Protein AF-A0A1Q2D642-F1 (afdb_monomer)

Solvent-accessible surface area (backbone atoms only — not comparable to full-atom values): 12940 Å² total; per-residue (Å²): 110,69,72,59,57,50,51,51,50,53,52,51,52,53,50,51,51,53,51,50,53,43,52,51,60,56,69,46,88,64,57,63,68,86,74,54,38,51,63,56,55,44,53,46,96,64,79,71,76,88,61,75,77,46,73,66,57,51,64,70,38,51,43,40,34,42,38,26,49,93,68,57,38,75,40,46,26,26,68,53,42,36,66,57,47,40,78,72,25,29,16,30,43,73,45,44,33,54,80,78,72,48,70,44,29,21,24,36,37,35,26,50,42,68,50,94,89,50,59,74,44,46,54,59,81,74,64,50,75,68,43,60,40,32,42,38,28,80,97,39,80,44,32,25,34,27,71,45,77,49,79,40,53,51,51,63,54,77,91,64,57,63,44,85,75,35,30,36,38,32,43,38,30,53,23,56,76,98,66,52,72,24,29,38,39,42,32,20,40,66,47,93,74,54,72,67,60,54,53,51,38,54,51,50,30,52,52,53,52,52,51,51,52,53,53,52,53,49,51,54,51,52,53,52,52,53,50,50,54,53,52,52,52,59,67,70,74,112

Secondary structure (DSSP, 8-state):
-HHHHHHHHHHHHHHHHHHHHHHHHHHS---PPTT--HHHHHS-S----S-PPPHHHHHHHEEEEEEEGGGTEEEEEESS--HHHHTTSEEEPTTS--TT--TTEEEEEE--SS-SS--TTGGGGG--TT-EEEEEETTEEEEEEEEEEEEE-TT--GGGS--TT-EEEEEEEEESTTT--EEEEEEEEEE---HHHHHHHHHHHHHHHHHHHHHHHHHHHHHHHHHHHHHHHHHH--

InterPro domains:
  IPR005754 Sortase family [PF04203] (67-190)
  IPR005754 Sortase family [TIGR01076] (64-198)
  IPR023365 Sortase domain superfamily [G3DSA:2.40.260.10] (1-209)
  IPR023365 Sortase domain superfamily [SSF63817] (58-194)
  IPR042002 Sortase C [cd05827] (63-190)

Mean predicted aligned error: 8.84 Å

Nearest PDB structures (foldseek):
  2wts-assembly2_B  TM=8.600E-01  e=1.770E-21  Streptococcus pneumoniae TIGR4
  7cg9-assembly1_A  TM=8.726E-01  e=3.049E-21  Lacticaseibacillus rhamnosus
  2xwg-assembly3_C  TM=8.504E-01  e=3.654E-21  Actinomyces oris
  2xwg-assembly1_A  TM=8.376E-01  e=5.576E-21  Actinomyces oris
  3tbe-assembly6_F  TM=8.384E-01  e=2.543E-21  Streptococcus agalactiae serogroup V

Sequence (238 aa):
MERFDEELRQKNKVLQKKKQLLEEKNQEQQTLPLGAPIEELITGEQTDGHSGLTKEMFQAHSLGRVVIPKVAIDVPLFDETTETLLQEGVTLLQGTSQPTGGKGRHTVITGHTGLPNKTLFTPINQLTIGDTIYVRALDQDLAYQVEQVKIVLPDDLTDLECVEGQDLLTLVTCTPIQINSHRLLVRAHRIPVTEKQVETSVAHINRKHTRHLLFYGMITVIISLGSAVIIGRQLLNV

Radius of gyration: 21.69 Å; Cα contacts (8 Å, |Δi|>4): 418; chains: 1; bounding box: 42×66×71 Å

Structure (mmCIF, N/CA/C/O backbone):
data_AF-A0A1Q2D642-F1
#
_entry.id   AF-A0A1Q2D642-F1
#
loop_
_atom_site.group_PDB
_atom_site.id
_atom_site.type_symbol
_atom_site.label_atom_id
_atom_site.label_alt_id
_atom_site.label_comp_id
_atom_site.label_asym_id
_atom_site.label_entity_id
_atom_site.label_seq_id
_atom_site.pdbx_PDB_ins_code
_atom_site.Cartn_x
_atom_site.Cartn_y
_atom_site.Cartn_z
_atom_site.occupancy
_atom_site.B_iso_or_equiv
_atom_site.auth_seq_id
_atom_site.auth_comp_id
_atom_site.auth_asym_id
_atom_site.auth_atom_id
_atom_site.pdbx_PDB_model_num
ATOM 1 N N . MET A 1 1 ? -8.568 29.362 23.152 1.00 69.25 1 MET A N 1
ATOM 2 C CA . MET A 1 1 ? -9.177 29.052 21.844 1.00 69.25 1 MET A CA 1
ATOM 3 C C . MET A 1 1 ? -8.286 29.526 20.704 1.00 69.25 1 MET A C 1
ATOM 5 O O . MET A 1 1 ? -7.868 28.675 19.942 1.00 69.25 1 MET A O 1
ATOM 9 N N . GLU A 1 2 ? -7.834 30.786 20.679 1.00 81.00 2 GLU A N 1
ATOM 10 C CA . GLU A 1 2 ? -7.013 31.331 19.572 1.00 81.00 2 GLU A CA 1
ATOM 11 C C . GLU A 1 2 ? -5.758 30.516 19.192 1.00 81.00 2 GLU A C 1
ATOM 13 O O . GLU A 1 2 ? -5.545 30.259 18.013 1.00 81.00 2 GLU A O 1
ATOM 18 N N . ARG A 1 3 ? -4.967 30.023 20.162 1.00 83.69 3 ARG A N 1
ATOM 19 C CA . ARG A 1 3 ? -3.767 29.203 19.871 1.00 83.69 3 ARG A CA 1
ATOM 20 C C . ARG A 1 3 ? -4.088 27.876 19.169 1.00 83.69 3 ARG A C 1
ATOM 22 O O . ARG A 1 3 ? -3.313 27.416 18.341 1.00 83.69 3 ARG A O 1
ATOM 29 N N . PHE A 1 4 ? -5.219 27.261 19.514 1.00 83.44 4 PHE A N 1
ATOM 30 C CA . PHE A 1 4 ? -5.672 26.011 18.897 1.00 83.44 4 PHE A CA 1
ATOM 31 C C . PHE A 1 4 ? -6.176 26.262 17.471 1.00 83.44 4 PHE A C 1
ATOM 33 O O . PHE A 1 4 ? -5.842 25.517 16.553 1.00 83.44 4 PHE A O 1
ATOM 40 N N . ASP A 1 5 ? -6.921 27.352 17.276 1.00 87.81 5 ASP A N 1
ATOM 41 C CA . ASP A 1 5 ? -7.420 27.748 15.960 1.00 87.81 5 ASP A CA 1
ATOM 42 C C . ASP A 1 5 ? -6.272 28.117 15.008 1.00 87.81 5 ASP A C 1
ATOM 44 O O . ASP A 1 5 ? -6.321 27.805 13.818 1.00 87.81 5 ASP A O 1
ATOM 48 N N . GLU A 1 6 ? -5.216 28.753 15.522 1.00 89.81 6 GLU A N 1
ATOM 49 C CA . GLU A 1 6 ? -4.010 29.073 14.759 1.00 89.81 6 GLU A CA 1
ATOM 50 C C . GLU A 1 6 ? -3.230 27.814 14.354 1.00 89.81 6 GLU A C 1
ATOM 52 O O . GLU A 1 6 ? -2.875 27.664 13.183 1.00 89.81 6 GLU A O 1
ATOM 57 N N . GLU A 1 7 ? -3.033 26.873 15.279 1.00 87.00 7 GLU A N 1
ATOM 58 C CA . GLU A 1 7 ? -2.381 25.587 15.002 1.00 87.00 7 GLU A CA 1
ATOM 59 C C . GLU A 1 7 ? -3.147 24.786 13.936 1.00 87.00 7 GLU A C 1
ATOM 61 O O . GLU A 1 7 ? -2.558 24.293 12.969 1.00 87.00 7 GLU A O 1
ATOM 66 N N . LEU A 1 8 ? -4.478 24.727 14.047 1.00 83.94 8 LEU A N 1
ATOM 67 C CA . LEU A 1 8 ? -5.333 24.055 13.070 1.00 83.94 8 LEU A CA 1
ATOM 68 C C . LEU A 1 8 ? -5.242 24.713 11.684 1.00 83.94 8 LEU A C 1
ATOM 70 O O . LEU A 1 8 ? -5.139 24.019 10.670 1.00 83.94 8 LEU A O 1
ATOM 74 N N . ARG A 1 9 ? -5.229 26.051 11.621 1.00 87.44 9 ARG A N 1
ATOM 75 C CA . ARG A 1 9 ? -5.043 26.792 10.361 1.00 87.44 9 ARG A CA 1
ATOM 76 C C . ARG A 1 9 ? -3.689 26.499 9.727 1.00 87.44 9 ARG A C 1
ATOM 78 O O . ARG A 1 9 ? -3.631 26.272 8.518 1.00 87.44 9 ARG A O 1
ATOM 85 N N . GLN A 1 10 ? -2.614 26.487 10.516 1.00 88.44 10 GLN A N 1
ATOM 86 C CA . GLN A 1 10 ? -1.280 26.160 10.011 1.00 88.44 10 GLN A CA 1
ATOM 87 C C . GLN A 1 10 ? -1.229 24.731 9.469 1.00 88.44 10 GLN A C 1
ATOM 89 O O . GLN A 1 10 ? -0.778 24.525 8.341 1.00 88.44 10 GLN A O 1
ATOM 94 N N . LYS A 1 11 ? -1.773 23.762 10.212 1.00 84.50 11 LYS A N 1
ATOM 95 C CA . LYS A 1 11 ? -1.848 22.361 9.784 1.00 84.50 11 LYS A CA 1
ATOM 96 C C . LYS A 1 11 ? -2.618 22.204 8.469 1.00 84.50 11 LYS A C 1
ATOM 98 O O . LYS A 1 11 ? -2.118 21.564 7.545 1.00 84.50 11 LYS A O 1
ATOM 103 N N . ASN A 1 12 ? -3.780 22.846 8.347 1.00 87.44 12 ASN A N 1
ATOM 104 C CA . ASN A 1 12 ? -4.584 22.809 7.122 1.00 87.44 12 ASN A CA 1
ATOM 105 C C . ASN A 1 12 ? -3.847 23.429 5.929 1.00 87.44 12 ASN A C 1
ATOM 107 O O . ASN A 1 12 ? -3.891 22.884 4.827 1.00 87.44 12 ASN A O 1
ATOM 111 N N . LYS A 1 13 ? -3.118 24.531 6.141 1.00 89.44 13 LYS A N 1
ATOM 112 C CA . LYS A 1 13 ? -2.317 25.175 5.091 1.00 89.44 13 LYS A CA 1
ATOM 113 C C . LYS A 1 13 ? -1.171 24.278 4.614 1.00 89.44 13 LYS A C 1
ATOM 115 O O . LYS A 1 13 ? -0.936 24.174 3.411 1.00 89.44 13 LYS A O 1
ATOM 120 N N . VAL A 1 14 ? -0.471 23.619 5.539 1.00 87.12 14 VAL A N 1
ATOM 121 C CA . VAL A 1 14 ? 0.599 22.659 5.212 1.00 87.12 14 VAL A CA 1
ATOM 122 C C . VAL A 1 14 ? 0.037 21.477 4.428 1.00 87.12 14 VAL A C 1
ATOM 124 O O . VAL A 1 14 ? 0.589 21.115 3.391 1.00 87.12 14 VAL A O 1
ATOM 127 N N . LEU A 1 15 ? -1.093 20.922 4.869 1.00 85.94 15 LEU A N 1
ATOM 128 C CA . LEU A 1 15 ? -1.758 19.816 4.189 1.00 85.94 15 LEU A CA 1
ATOM 129 C C . LEU A 1 15 ? -2.185 20.184 2.764 1.00 85.94 15 LEU A C 1
ATOM 131 O O . LEU A 1 15 ? -1.927 19.425 1.836 1.00 85.94 15 LEU A O 1
ATOM 135 N N . GLN A 1 16 ? -2.813 21.348 2.580 1.00 87.06 16 GLN A N 1
ATOM 136 C CA . GLN A 1 16 ? -3.215 21.837 1.258 1.00 87.06 16 GLN A CA 1
ATOM 137 C C . GLN A 1 16 ? -2.013 21.999 0.328 1.00 87.06 16 GLN A C 1
ATOM 139 O O . GLN A 1 16 ? -2.065 21.560 -0.818 1.00 87.06 16 GLN A O 1
ATOM 144 N N . LYS A 1 17 ? -0.908 22.555 0.837 1.00 89.75 17 LYS A N 1
ATOM 145 C CA . LYS A 1 17 ? 0.336 22.669 0.071 1.00 89.75 17 LYS A CA 1
ATOM 146 C C . LYS A 1 17 ? 0.898 21.294 -0.306 1.00 89.75 17 LYS A C 1
ATOM 148 O O . LYS A 1 17 ? 1.316 21.112 -1.444 1.00 89.75 17 LYS A O 1
ATOM 153 N N . LYS A 1 18 ? 0.877 20.320 0.615 1.00 88.06 18 LYS A N 1
ATOM 154 C CA . LYS A 1 18 ? 1.328 18.944 0.338 1.00 88.06 18 LYS A CA 1
ATOM 155 C C . LYS A 1 18 ? 0.442 18.275 -0.720 1.00 88.06 18 LYS A C 1
ATOM 157 O O . LYS A 1 18 ? 0.977 17.689 -1.651 1.00 88.06 18 LYS A O 1
ATOM 162 N N . LYS A 1 19 ? -0.886 18.434 -0.642 1.00 87.44 19 LYS A N 1
ATOM 163 C CA . LYS A 1 19 ? -1.827 17.959 -1.676 1.00 87.44 19 LYS A CA 1
ATOM 164 C C . LYS A 1 19 ? -1.510 18.534 -3.047 1.00 87.44 19 LYS A C 1
ATOM 166 O O . LYS A 1 19 ? -1.398 17.778 -4.000 1.00 87.44 19 LYS A O 1
ATOM 171 N N . GLN A 1 20 ? -1.347 19.852 -3.129 1.00 88.94 20 GLN A N 1
ATOM 172 C CA . GLN A 1 20 ? -1.039 20.519 -4.388 1.00 88.94 20 GLN A CA 1
ATOM 173 C C . GLN A 1 20 ? 0.268 19.992 -4.993 1.00 88.94 20 GLN A C 1
ATOM 175 O O . GLN A 1 20 ? 0.288 19.645 -6.167 1.00 88.94 20 GLN A O 1
ATOM 180 N N . LEU A 1 21 ? 1.316 19.839 -4.179 1.00 89.19 21 LEU A N 1
ATOM 181 C CA . LEU A 1 21 ? 2.593 19.286 -4.630 1.00 89.19 21 LEU A CA 1
ATOM 182 C C . LEU A 1 21 ? 2.451 17.861 -5.192 1.00 89.19 21 LEU A C 1
ATOM 184 O O . LEU A 1 21 ? 3.079 17.530 -6.193 1.00 89.19 21 LEU A O 1
ATOM 188 N N . LEU A 1 22 ? 1.641 17.003 -4.563 1.00 87.75 22 LEU A N 1
ATOM 189 C CA . LEU A 1 22 ? 1.416 15.646 -5.074 1.00 87.75 22 LEU A CA 1
ATOM 190 C C . LEU A 1 22 ? 0.613 15.639 -6.380 1.00 87.75 22 LEU A C 1
ATOM 192 O O . LEU A 1 22 ? 0.870 14.817 -7.254 1.00 87.75 22 LEU A O 1
ATOM 196 N N . GLU A 1 23 ? -0.341 16.558 -6.526 1.00 88.50 23 GLU A N 1
ATOM 197 C CA . GLU A 1 23 ? -1.080 16.728 -7.778 1.00 88.50 23 GLU A CA 1
ATOM 198 C C . GLU A 1 23 ? -0.183 17.240 -8.911 1.00 88.50 23 GLU A C 1
ATOM 200 O O . GLU A 1 23 ? -0.282 16.737 -10.026 1.00 88.50 23 GLU A O 1
ATOM 205 N N . GLU A 1 24 ? 0.734 18.168 -8.624 1.00 87.88 24 GLU A N 1
ATOM 206 C CA . GLU A 1 24 ? 1.762 18.627 -9.570 1.00 87.88 24 GLU A CA 1
ATOM 207 C C . GLU A 1 24 ? 2.671 17.460 -9.996 1.00 87.88 24 GLU A C 1
ATOM 209 O O . GLU A 1 24 ? 2.829 17.209 -11.190 1.00 87.88 24 GLU A O 1
ATOM 214 N N . LYS A 1 25 ? 3.144 16.641 -9.045 1.00 85.88 25 LYS A N 1
ATOM 215 C CA . LYS A 1 25 ? 3.901 15.406 -9.337 1.00 85.88 25 LYS A CA 1
ATOM 216 C C . LYS A 1 25 ? 3.124 14.385 -10.177 1.00 85.88 25 LYS A C 1
ATOM 218 O O . LYS A 1 25 ? 3.741 13.564 -10.846 1.00 85.88 25 LYS A O 1
ATOM 223 N N . ASN A 1 26 ? 1.792 14.387 -10.116 1.00 83.62 26 ASN A N 1
ATOM 224 C CA . ASN A 1 26 ? 0.936 13.545 -10.960 1.00 83.62 26 ASN A CA 1
ATOM 225 C C . ASN A 1 26 ? 0.714 14.112 -12.367 1.00 83.62 26 ASN A C 1
ATOM 227 O O . ASN A 1 26 ? 0.233 13.384 -13.233 1.00 83.62 26 ASN A O 1
ATOM 231 N N . GLN A 1 27 ? 0.995 15.397 -12.591 1.00 79.06 27 GLN A N 1
ATOM 232 C CA . GLN A 1 27 ? 0.961 16.016 -13.919 1.00 79.06 27 GLN A CA 1
ATOM 233 C C . GLN A 1 27 ? 2.293 15.859 -14.654 1.00 79.06 27 GLN A C 1
ATOM 235 O O . GLN A 1 27 ? 2.316 15.826 -15.883 1.00 79.06 27 GLN A O 1
ATOM 240 N N . GLU A 1 28 ? 3.395 15.748 -13.913 1.00 75.62 28 GLU A N 1
ATOM 241 C CA . GLU A 1 28 ? 4.688 15.357 -14.463 1.00 75.62 28 GLU A CA 1
ATOM 242 C C . GLU A 1 28 ? 4.617 13.922 -15.003 1.00 75.62 28 GLU A C 1
ATOM 244 O O . GLU A 1 28 ? 4.002 13.042 -14.398 1.00 75.62 28 GLU A O 1
ATOM 249 N N . GLN A 1 29 ? 5.221 13.679 -16.171 1.00 55.81 29 GLN A N 1
ATOM 250 C CA . GLN A 1 29 ? 5.162 12.375 -16.826 1.00 55.81 29 GLN A CA 1
ATOM 251 C C . GLN A 1 29 ? 5.939 11.339 -16.003 1.00 55.81 29 GLN A C 1
ATOM 253 O O . GLN A 1 29 ? 7.159 11.211 -16.101 1.00 55.81 29 GLN A O 1
ATOM 258 N N . GLN A 1 30 ? 5.204 10.595 -15.187 1.00 62.75 30 GLN A N 1
ATOM 259 C CA . GLN A 1 30 ? 5.698 9.464 -14.419 1.00 62.75 30 GLN A CA 1
ATOM 260 C C . GLN A 1 30 ? 6.029 8.334 -15.387 1.00 62.75 30 GLN A C 1
ATOM 262 O O . GLN A 1 30 ? 5.147 7.716 -15.980 1.00 62.75 30 GLN A O 1
ATOM 267 N N . THR A 1 31 ? 7.318 8.107 -15.597 1.00 62.66 31 THR A N 1
ATOM 268 C CA . THR A 1 31 ? 7.806 6.966 -16.361 1.00 62.66 31 THR A CA 1
ATOM 269 C C . THR A 1 31 ? 8.625 6.114 -15.418 1.00 62.66 31 THR A C 1
ATOM 271 O O . THR A 1 31 ? 9.606 6.578 -14.836 1.00 62.66 31 THR A O 1
ATOM 274 N N . LEU A 1 32 ? 8.197 4.867 -15.239 1.00 67.44 32 LEU A N 1
ATOM 275 C CA . LEU A 1 32 ? 9.065 3.866 -14.645 1.00 67.44 32 LEU A CA 1
ATOM 276 C C . LEU A 1 32 ? 10.271 3.699 -15.583 1.00 67.44 32 LEU A C 1
ATOM 278 O O . LEU A 1 32 ? 10.069 3.568 -16.796 1.00 67.44 32 LEU A O 1
ATOM 282 N N . PRO A 1 33 ? 11.515 3.746 -15.075 1.00 61.91 33 PRO A N 1
ATOM 283 C CA . PRO A 1 33 ? 12.682 3.510 -15.908 1.00 61.91 33 PRO A CA 1
ATOM 284 C C . PRO A 1 33 ? 12.592 2.094 -16.479 1.00 61.91 33 PRO A C 1
ATOM 286 O O . PRO A 1 33 ? 12.544 1.103 -15.750 1.00 61.91 33 PRO A O 1
ATOM 289 N N . LEU A 1 34 ? 12.504 2.012 -17.805 1.00 55.06 34 LEU A N 1
ATOM 290 C CA . LEU A 1 34 ? 12.272 0.760 -18.511 1.00 55.06 34 LEU A CA 1
ATOM 291 C C . LEU A 1 34 ? 13.433 -0.214 -18.252 1.00 55.06 34 LEU A C 1
ATOM 293 O O . LEU A 1 34 ? 14.578 0.090 -18.581 1.00 55.06 34 LEU A O 1
ATOM 297 N N . GLY A 1 35 ? 13.130 -1.384 -17.685 1.00 54.22 35 GLY A N 1
ATOM 298 C CA . GLY A 1 35 ? 14.101 -2.459 -17.454 1.00 54.22 35 GLY A CA 1
ATOM 299 C C . GLY A 1 35 ? 14.970 -2.327 -16.197 1.00 54.22 35 GLY A C 1
ATOM 300 O O . GLY A 1 35 ? 15.830 -3.181 -15.991 1.00 54.22 35 GLY A O 1
ATOM 301 N N . ALA A 1 36 ? 14.761 -1.312 -15.350 1.00 62.28 36 ALA A N 1
ATOM 302 C CA . ALA A 1 36 ? 15.377 -1.289 -14.024 1.00 62.28 36 ALA A CA 1
ATOM 303 C C . ALA A 1 36 ? 14.668 -2.312 -13.113 1.00 62.28 36 ALA A C 1
ATOM 305 O O . ALA A 1 36 ? 13.433 -2.313 -13.057 1.00 62.28 36 ALA A O 1
ATOM 306 N N . PRO A 1 37 ? 15.392 -3.183 -12.388 1.00 69.12 37 PRO A N 1
ATOM 307 C CA . PRO A 1 37 ? 14.773 -4.065 -11.409 1.00 69.12 37 PRO A CA 1
ATOM 308 C C . PRO A 1 37 ? 13.967 -3.262 -10.383 1.00 69.12 37 PRO A C 1
ATOM 310 O O . PRO A 1 37 ? 14.424 -2.226 -9.903 1.00 69.12 37 PRO A O 1
ATOM 313 N N . ILE A 1 38 ? 12.812 -3.783 -9.959 1.00 66.50 38 ILE A N 1
ATOM 314 C CA . ILE A 1 38 ? 12.030 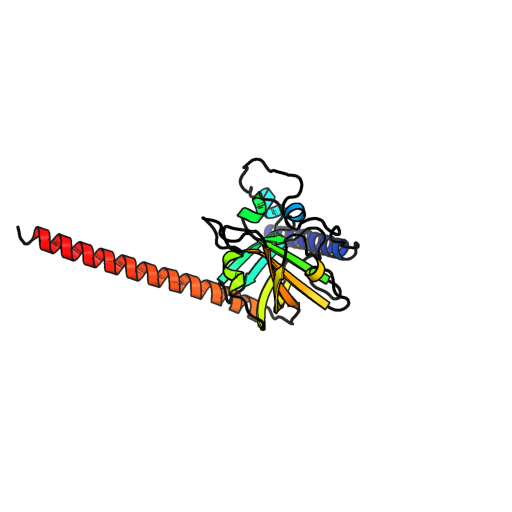-3.227 -8.840 1.00 66.50 38 ILE A CA 1
ATOM 315 C C . ILE A 1 38 ? 12.923 -3.028 -7.610 1.00 66.50 38 ILE A C 1
ATOM 317 O O . ILE A 1 38 ? 12.738 -2.071 -6.872 1.00 66.50 38 ILE A O 1
ATOM 321 N N . GLU A 1 39 ? 13.923 -3.891 -7.413 1.00 65.88 39 GLU A N 1
ATOM 322 C CA . GLU A 1 39 ? 14.868 -3.751 -6.307 1.00 65.88 39 GLU A CA 1
ATOM 323 C C . GLU A 1 39 ? 15.676 -2.456 -6.381 1.00 65.88 39 GLU A C 1
ATOM 325 O O . GLU A 1 39 ? 15.849 -1.814 -5.361 1.00 65.88 39 GLU A O 1
ATOM 330 N N . GLU A 1 40 ? 16.091 -2.020 -7.569 1.00 64.25 40 GLU A N 1
ATOM 331 C CA . GLU A 1 40 ? 16.836 -0.770 -7.760 1.00 64.25 40 GLU A CA 1
ATOM 332 C C . GLU A 1 40 ? 15.950 0.464 -7.518 1.00 64.25 40 GLU A C 1
ATOM 334 O O . GLU A 1 40 ? 16.418 1.490 -7.033 1.00 64.25 40 GLU A O 1
ATOM 339 N N . LEU A 1 41 ? 14.642 0.343 -7.773 1.00 63.19 41 LEU A N 1
ATOM 340 C CA . LEU A 1 41 ? 13.647 1.365 -7.427 1.00 63.19 41 LEU A CA 1
ATOM 341 C C . LEU A 1 41 ? 13.322 1.396 -5.926 1.00 63.19 41 LEU A C 1
ATOM 343 O O . LEU A 1 41 ? 12.964 2.444 -5.392 1.00 63.19 41 LEU A O 1
ATOM 347 N N . ILE A 1 42 ? 13.423 0.246 -5.258 1.00 64.25 42 ILE A N 1
ATOM 348 C CA . ILE A 1 42 ? 13.223 0.093 -3.813 1.00 64.25 42 ILE A CA 1
ATOM 349 C C . ILE A 1 42 ? 14.479 0.542 -3.048 1.00 64.25 42 ILE A C 1
ATOM 351 O O . ILE A 1 42 ? 14.384 1.153 -1.987 1.00 64.25 42 ILE A O 1
ATOM 355 N N . THR A 1 43 ? 15.664 0.293 -3.596 1.00 54.72 43 THR A N 1
ATOM 356 C CA . THR A 1 43 ? 16.954 0.688 -3.034 1.00 54.72 43 THR A CA 1
ATOM 357 C C . THR A 1 43 ? 17.552 1.813 -3.872 1.00 54.72 43 THR A C 1
ATOM 359 O O . THR A 1 43 ? 18.558 1.625 -4.555 1.00 54.72 43 THR A O 1
ATOM 362 N N . GLY A 1 44 ? 16.950 3.005 -3.833 1.00 47.97 44 GLY A N 1
ATOM 363 C CA . GLY A 1 44 ? 17.680 4.207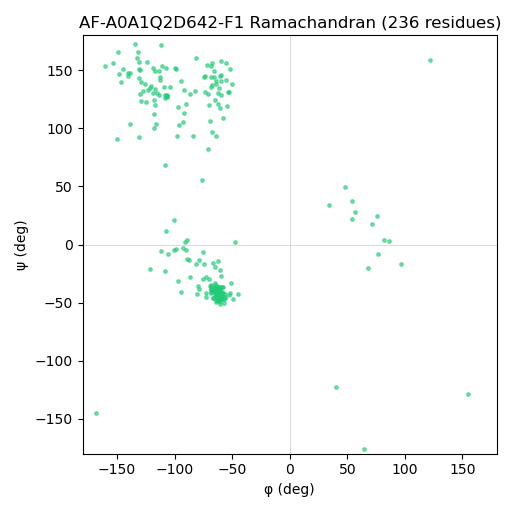 -4.251 1.00 47.97 44 GLY A CA 1
ATOM 364 C C . GLY A 1 44 ? 19.021 4.287 -3.502 1.00 47.97 44 GLY A C 1
ATOM 365 O O . GLY A 1 44 ? 19.118 3.778 -2.389 1.00 47.97 44 GLY A O 1
ATOM 366 N N . GLU A 1 45 ? 20.046 4.898 -4.106 1.00 43.66 45 GLU A N 1
ATOM 367 C CA . GLU A 1 45 ? 21.480 4.934 -3.714 1.00 43.66 45 GLU A CA 1
ATOM 368 C C . GLU A 1 45 ? 21.843 5.256 -2.241 1.00 43.66 45 GLU A C 1
ATOM 370 O O . GLU A 1 45 ? 23.023 5.341 -1.901 1.00 43.66 45 GLU A O 1
ATOM 375 N N . GLN A 1 46 ? 20.888 5.445 -1.338 1.00 48.09 46 GLN A N 1
ATOM 376 C CA . GLN A 1 46 ? 21.135 5.754 0.062 1.00 48.09 46 GLN A CA 1
ATOM 377 C C . GLN A 1 46 ? 21.037 4.492 0.920 1.00 48.09 46 GLN A C 1
ATOM 379 O O . GLN A 1 46 ? 19.982 4.091 1.410 1.00 48.09 46 GLN A O 1
ATOM 384 N N . THR A 1 47 ?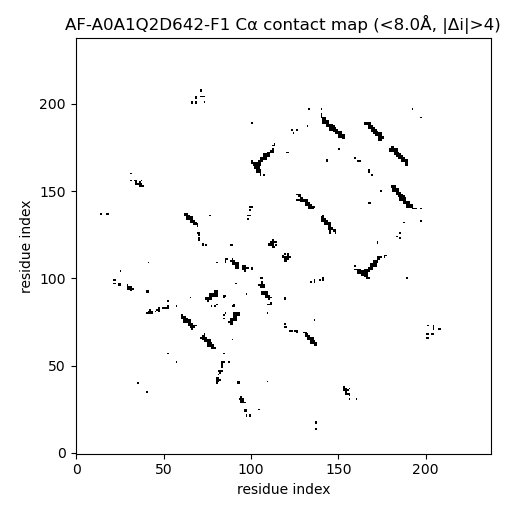 22.192 3.864 1.137 1.00 44.72 47 THR A N 1
ATOM 385 C CA . THR A 1 47 ? 22.396 3.001 2.299 1.00 44.72 47 THR A CA 1
ATOM 386 C C . THR A 1 47 ? 22.477 3.898 3.532 1.00 44.72 47 THR A C 1
ATOM 388 O O . THR A 1 47 ? 23.570 4.267 3.971 1.00 44.72 47 THR A O 1
ATOM 391 N N . ASP A 1 48 ? 21.327 4.298 4.070 1.00 51.12 48 ASP A N 1
ATOM 392 C CA . ASP A 1 48 ? 21.257 4.973 5.362 1.00 51.12 48 ASP A CA 1
ATOM 393 C C . ASP A 1 48 ? 21.902 4.033 6.387 1.00 51.12 48 ASP A C 1
ATOM 395 O O . ASP A 1 48 ? 21.396 2.945 6.672 1.00 51.12 48 ASP A O 1
ATOM 399 N N . GLY A 1 49 ? 23.084 4.386 6.885 1.00 50.06 49 GLY A N 1
ATOM 400 C CA . GLY A 1 49 ? 23.836 3.526 7.788 1.00 50.06 49 GLY A CA 1
ATOM 401 C C . GLY A 1 49 ? 23.090 3.320 9.101 1.00 50.06 49 GLY A C 1
ATOM 402 O O . GLY A 1 49 ? 23.254 4.135 9.992 1.00 50.06 49 GLY A O 1
ATOM 403 N N . HIS A 1 50 ? 22.300 2.247 9.222 1.00 51.38 50 HIS A N 1
ATOM 404 C CA . HIS A 1 50 ? 21.654 1.734 10.444 1.00 51.38 50 HIS A CA 1
ATOM 405 C C . HIS A 1 50 ? 21.190 2.791 11.471 1.00 51.38 50 HIS A C 1
ATOM 407 O O . HIS A 1 50 ? 21.229 2.553 12.681 1.00 51.38 50 HIS A O 1
ATOM 413 N N . SER A 1 51 ? 20.744 3.963 11.026 1.00 60.75 51 SER A N 1
ATOM 414 C CA . SER A 1 51 ? 20.138 4.969 11.883 1.00 60.75 51 SER A CA 1
ATOM 415 C C . SER A 1 51 ? 18.642 4.698 11.870 1.00 60.75 51 SER A C 1
ATOM 417 O O . SER A 1 51 ? 17.982 4.775 10.841 1.00 60.75 51 SER A O 1
ATOM 419 N N . GLY A 1 52 ? 18.102 4.288 13.017 1.00 75.62 52 GLY A N 1
ATOM 420 C CA . GLY A 1 52 ? 16.667 4.050 13.144 1.00 75.62 52 GLY A CA 1
ATOM 421 C C . GLY A 1 52 ? 15.846 5.282 12.747 1.00 75.62 52 GLY A C 1
ATOM 422 O O . GLY A 1 52 ? 16.321 6.417 12.821 1.00 75.62 52 GLY A O 1
ATOM 423 N N . LEU A 1 53 ? 14.594 5.050 12.359 1.00 84.50 53 LEU A N 1
ATOM 424 C CA . LEU A 1 53 ? 13.659 6.096 11.961 1.00 84.50 53 LEU A CA 1
ATOM 425 C C . LEU A 1 53 ? 13.509 7.173 13.052 1.00 84.50 53 LEU A C 1
ATOM 427 O O . LEU A 1 53 ? 13.039 6.896 14.159 1.00 84.50 53 LEU A O 1
ATOM 431 N N . THR A 1 54 ? 13.854 8.419 12.723 1.00 91.50 54 THR A N 1
ATOM 432 C CA . THR A 1 54 ? 13.618 9.566 13.610 1.00 91.50 54 THR A CA 1
ATOM 433 C C . THR A 1 54 ? 12.177 10.063 13.500 1.00 91.50 54 THR A C 1
ATOM 435 O O . THR A 1 54 ? 11.467 9.814 12.520 1.00 91.50 54 THR A O 1
ATOM 438 N N . LYS A 1 55 ? 11.723 10.811 14.511 1.00 90.25 55 LYS A N 1
ATOM 439 C CA . LYS A 1 55 ? 10.383 11.410 14.504 1.00 90.25 55 LYS A CA 1
ATOM 440 C C . LYS A 1 55 ? 10.234 12.424 13.370 1.00 90.25 55 LYS A C 1
ATOM 442 O O . LYS A 1 55 ? 9.178 12.492 12.748 1.00 90.25 55 LYS A O 1
ATOM 447 N N . GLU A 1 56 ? 11.281 13.194 13.109 1.00 89.12 56 GLU A N 1
ATOM 448 C CA . GLU A 1 56 ? 11.331 14.205 12.060 1.00 89.12 56 GLU A CA 1
ATOM 449 C C . GLU A 1 56 ? 11.210 13.551 10.680 1.00 89.12 56 GLU A C 1
ATOM 451 O O . GLU A 1 56 ? 10.385 13.988 9.879 1.00 89.12 56 GLU A O 1
ATOM 456 N N . MET A 1 57 ? 11.942 12.455 10.440 1.00 87.62 57 MET A N 1
ATOM 457 C CA . MET A 1 57 ? 11.833 11.667 9.206 1.00 87.62 57 MET A CA 1
ATOM 458 C C . MET A 1 57 ? 10.427 11.093 9.035 1.00 87.62 57 MET A C 1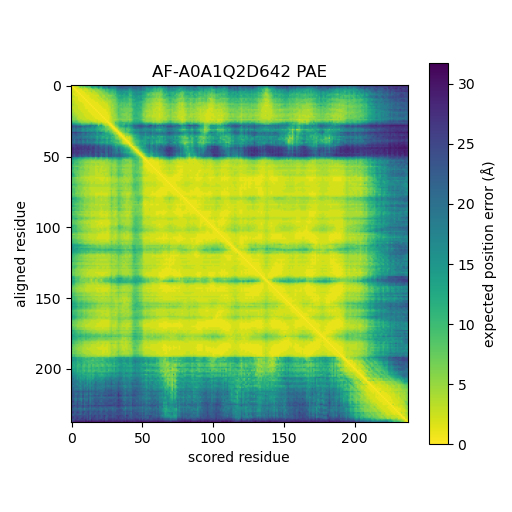
ATOM 460 O O . MET A 1 57 ? 9.817 11.264 7.982 1.00 87.62 57 MET A O 1
ATOM 464 N N . PHE A 1 58 ? 9.867 10.477 10.082 1.00 91.00 58 PHE A N 1
ATOM 465 C CA . PHE A 1 58 ? 8.503 9.948 10.028 1.00 91.00 58 PHE A CA 1
ATOM 466 C C . PHE A 1 58 ? 7.489 11.031 9.646 1.00 91.00 58 PHE A C 1
ATOM 468 O O . PHE A 1 58 ? 6.631 10.815 8.795 1.00 91.00 58 PHE A O 1
ATOM 475 N N . GLN A 1 59 ? 7.579 12.210 10.266 1.00 89.00 59 GLN A N 1
ATOM 476 C CA . GLN A 1 59 ? 6.664 13.318 9.993 1.00 89.00 59 GLN A CA 1
ATOM 477 C C . GLN A 1 59 ? 6.845 13.902 8.590 1.00 89.00 59 GLN A C 1
ATOM 479 O O . GLN A 1 59 ? 5.849 14.240 7.952 1.00 89.00 59 GLN A O 1
ATOM 484 N N . ALA A 1 60 ? 8.086 14.015 8.115 1.00 88.88 60 ALA A N 1
ATOM 485 C CA . ALA A 1 60 ? 8.388 14.531 6.786 1.00 88.88 60 ALA A CA 1
ATOM 486 C C . ALA A 1 60 ? 7.815 13.617 5.691 1.00 88.88 60 ALA A C 1
ATOM 488 O O . ALA A 1 60 ? 7.067 14.085 4.825 1.00 88.88 60 ALA A O 1
ATOM 489 N N . HIS A 1 61 ? 8.089 12.315 5.803 1.00 92.12 61 HIS A N 1
ATOM 490 C CA . HIS A 1 61 ? 7.785 11.334 4.764 1.00 92.12 61 HIS A CA 1
ATOM 491 C C . HIS A 1 61 ? 6.377 10.740 4.846 1.00 92.12 61 HIS A C 1
ATOM 493 O O . HIS A 1 61 ? 5.913 10.103 3.904 1.00 92.12 61 HIS A O 1
ATOM 499 N N . SER A 1 62 ? 5.643 10.923 5.949 1.00 92.62 62 SER A N 1
ATOM 500 C CA . SER A 1 62 ? 4.301 10.343 6.074 1.00 92.62 62 SER A CA 1
ATOM 501 C C . SER A 1 62 ? 3.319 10.946 5.059 1.00 92.62 62 SER A C 1
ATOM 503 O O . SER A 1 62 ? 3.096 12.162 5.006 1.00 92.62 62 SER A O 1
ATOM 505 N N . LEU A 1 63 ? 2.702 10.073 4.262 1.00 92.56 63 LEU A N 1
ATOM 506 C CA . LEU A 1 63 ? 1.565 10.377 3.389 1.00 92.56 63 LEU A CA 1
ATOM 507 C C . LEU A 1 63 ? 0.232 10.004 4.031 1.00 92.56 63 LEU A C 1
ATOM 509 O O . LEU A 1 63 ? -0.786 10.654 3.777 1.00 92.56 63 LEU A O 1
ATOM 513 N N . GLY A 1 64 ? 0.244 8.965 4.863 1.00 93.44 64 GLY A N 1
ATOM 514 C CA . GLY A 1 64 ? -0.937 8.483 5.555 1.00 93.44 64 GLY A CA 1
ATOM 515 C C . GLY A 1 64 ? -0.819 7.013 5.933 1.00 93.44 64 GLY A C 1
ATOM 516 O O . GLY A 1 64 ? 0.151 6.638 6.590 1.00 93.44 64 GLY A O 1
ATOM 517 N N . ARG A 1 65 ? -1.818 6.190 5.592 1.00 95.06 65 ARG A N 1
ATOM 518 C CA . ARG A 1 65 ? -1.899 4.772 5.985 1.00 95.06 65 ARG A CA 1
ATOM 519 C C . ARG A 1 65 ? -2.528 3.898 4.903 1.00 95.06 65 ARG A C 1
ATOM 521 O O . ARG A 1 65 ? -3.417 4.343 4.177 1.00 95.06 65 ARG A O 1
ATOM 528 N N . VAL A 1 66 ? -2.124 2.631 4.873 1.00 97.00 66 VAL A N 1
ATOM 529 C CA . VAL A 1 66 ? -2.775 1.565 4.098 1.00 97.00 66 VAL A CA 1
ATOM 530 C C . VAL A 1 66 ? -3.501 0.629 5.052 1.00 97.00 66 VAL A C 1
ATOM 532 O O . VAL A 1 66 ? -2.912 0.139 6.017 1.00 97.00 66 VAL A O 1
ATOM 535 N N . VAL A 1 67 ? -4.777 0.373 4.765 1.00 95.88 67 VAL A N 1
ATOM 536 C CA . VAL A 1 67 ? -5.659 -0.458 5.585 1.00 95.88 67 VAL A CA 1
ATOM 537 C C . VAL A 1 67 ? -6.256 -1.574 4.734 1.00 95.88 67 VAL A C 1
ATOM 539 O O . VAL A 1 67 ? -6.934 -1.317 3.741 1.00 95.88 67 VAL A O 1
ATOM 542 N N . ILE A 1 68 ? -6.041 -2.827 5.137 1.00 96.50 68 ILE A N 1
ATOM 543 C CA . ILE A 1 68 ? -6.539 -4.015 4.431 1.00 96.50 68 ILE A CA 1
ATOM 544 C C . ILE A 1 68 ? -7.225 -4.942 5.445 1.00 96.50 68 ILE A C 1
ATOM 546 O O . ILE A 1 68 ? -6.565 -5.775 6.081 1.00 96.50 68 ILE A O 1
ATOM 550 N N . PRO A 1 69 ? -8.555 -4.820 5.633 1.00 93.00 69 PRO A N 1
ATOM 551 C CA . PRO A 1 69 ? -9.263 -5.479 6.734 1.00 93.00 69 PRO A CA 1
ATOM 552 C C . PRO A 1 69 ? -9.163 -6.999 6.728 1.00 93.00 69 PRO A C 1
ATOM 554 O O . PRO A 1 69 ? -8.987 -7.615 7.782 1.00 93.00 69 PRO A O 1
ATOM 557 N N . LYS A 1 70 ? -9.223 -7.605 5.537 1.00 94.88 70 LYS A N 1
ATOM 558 C CA . LYS A 1 70 ? -9.149 -9.057 5.331 1.00 94.88 70 LYS A CA 1
ATOM 559 C C . LYS A 1 70 ? -7.964 -9.681 6.074 1.00 94.88 70 LYS A C 1
ATOM 561 O O . LYS A 1 70 ? -8.116 -10.665 6.806 1.00 94.88 70 LYS A O 1
ATOM 566 N N . VAL A 1 71 ? -6.805 -9.050 5.931 1.00 94.44 71 VAL A N 1
ATOM 567 C CA . VAL A 1 71 ? -5.512 -9.522 6.436 1.00 94.44 71 VAL A CA 1
ATOM 568 C C . VAL A 1 71 ? -5.010 -8.716 7.636 1.00 94.44 71 VAL A C 1
ATOM 570 O O . VAL A 1 71 ? -3.886 -8.919 8.074 1.00 94.44 71 VAL A O 1
ATOM 573 N N . ALA A 1 72 ? -5.869 -7.868 8.217 1.00 94.00 72 ALA A N 1
ATOM 574 C CA . ALA A 1 72 ? -5.571 -7.044 9.391 1.00 94.00 72 ALA A CA 1
ATOM 575 C C . ALA A 1 72 ? -4.318 -6.162 9.237 1.00 94.00 72 ALA A C 1
ATOM 577 O O . ALA A 1 72 ? -3.560 -5.982 10.185 1.00 94.00 72 ALA A O 1
ATOM 578 N N . ILE A 1 73 ? -4.104 -5.616 8.039 1.00 94.75 73 ILE A N 1
ATOM 579 C CA . ILE A 1 73 ? -3.048 -4.627 7.806 1.00 94.75 73 ILE A CA 1
ATOM 580 C C . ILE A 1 73 ? -3.604 -3.243 8.122 1.00 94.75 73 ILE A C 1
ATOM 582 O O . ILE A 1 73 ? -4.658 -2.870 7.610 1.00 94.75 73 ILE A O 1
ATOM 586 N N . ASP A 1 74 ? -2.871 -2.492 8.937 1.00 94.62 74 ASP A N 1
ATOM 587 C CA . ASP A 1 74 ? -3.075 -1.066 9.180 1.00 94.62 74 ASP A CA 1
ATOM 588 C C . ASP A 1 74 ? -1.713 -0.424 9.503 1.00 94.62 74 ASP A C 1
ATOM 590 O O . ASP A 1 74 ? -1.246 -0.441 10.645 1.00 94.62 74 ASP A O 1
ATOM 594 N N . VAL A 1 75 ? -1.031 0.061 8.464 1.00 95.31 75 VAL A N 1
ATOM 595 C CA . VAL A 1 75 ? 0.390 0.461 8.503 1.00 95.31 75 VAL A CA 1
ATOM 596 C C . VAL A 1 75 ? 0.599 1.854 7.899 1.00 95.31 75 VAL A C 1
ATOM 598 O O . VAL A 1 75 ? -0.186 2.261 7.038 1.00 95.31 75 VAL A O 1
ATOM 601 N N . PRO A 1 76 ? 1.624 2.612 8.339 1.00 95.94 76 PRO A N 1
ATOM 602 C CA . PRO A 1 76 ? 1.921 3.923 7.768 1.00 95.94 76 PRO A CA 1
ATOM 603 C C . PRO A 1 76 ? 2.383 3.808 6.310 1.00 95.94 76 PRO A C 1
ATOM 605 O O . PRO A 1 76 ? 3.080 2.862 5.955 1.00 95.94 76 PRO A O 1
ATOM 608 N N . LEU A 1 77 ? 1.987 4.789 5.497 1.00 96.31 77 LEU A N 1
ATOM 609 C CA . LEU A 1 77 ? 2.411 4.984 4.112 1.00 96.31 77 LEU A CA 1
ATOM 610 C C . LEU A 1 77 ? 3.372 6.172 4.033 1.00 96.31 77 LEU A C 1
ATOM 612 O O . LEU A 1 77 ? 3.015 7.268 4.484 1.00 96.31 77 LEU A O 1
ATOM 616 N N . PHE A 1 78 ? 4.537 5.964 3.427 1.00 94.88 78 PHE A N 1
ATOM 617 C CA . PHE A 1 78 ? 5.556 6.988 3.199 1.00 94.88 78 PHE A CA 1
ATOM 618 C C . PHE A 1 78 ? 5.699 7.352 1.715 1.00 94.88 78 PHE A C 1
ATOM 620 O O . PHE A 1 78 ? 5.376 6.544 0.844 1.00 94.88 78 PHE A O 1
ATOM 627 N N . ASP A 1 79 ? 6.148 8.576 1.430 1.00 90.69 79 ASP A N 1
ATOM 628 C CA . ASP A 1 79 ? 6.330 9.103 0.065 1.00 90.69 79 ASP A CA 1
ATOM 629 C C . ASP A 1 79 ? 7.599 8.628 -0.638 1.00 90.69 79 ASP A C 1
ATOM 631 O O . ASP A 1 79 ? 7.702 8.775 -1.857 1.00 90.69 79 ASP A O 1
ATOM 635 N N . GLU A 1 80 ? 8.528 8.042 0.108 1.00 86.25 80 GLU A N 1
ATOM 636 C CA . GLU A 1 80 ? 9.798 7.554 -0.404 1.00 86.25 80 GLU A CA 1
ATOM 637 C C . GLU A 1 80 ? 10.059 6.124 0.057 1.00 86.25 80 GLU A C 1
ATOM 639 O O . GLU A 1 80 ? 9.737 5.728 1.181 1.00 86.25 80 GLU A O 1
ATOM 644 N N . THR A 1 81 ? 10.662 5.353 -0.839 1.00 85.19 81 THR A N 1
ATOM 645 C CA . THR A 1 81 ? 11.184 4.022 -0.557 1.00 85.19 81 THR A CA 1
ATOM 646 C C . THR A 1 81 ? 12.652 4.121 -0.163 1.00 85.19 81 THR A C 1
ATOM 648 O O . THR A 1 81 ? 13.511 4.364 -1.007 1.00 85.19 81 THR A O 1
ATOM 651 N N . THR A 1 82 ? 12.912 3.960 1.134 1.00 85.50 82 THR A N 1
ATOM 652 C CA . THR A 1 82 ? 14.241 3.747 1.721 1.00 85.50 82 THR A CA 1
ATOM 653 C C . THR A 1 82 ? 14.162 2.560 2.674 1.00 85.50 82 THR A C 1
ATOM 655 O O . THR A 1 82 ? 13.083 2.257 3.195 1.00 85.50 82 THR A O 1
ATOM 658 N N . GLU A 1 83 ? 15.289 1.900 2.948 1.00 85.19 83 GLU A N 1
ATOM 659 C CA . GLU A 1 83 ? 15.322 0.764 3.883 1.00 85.19 83 GLU A CA 1
ATOM 660 C C . GLU A 1 83 ? 14.775 1.166 5.264 1.00 85.19 83 GLU A C 1
ATOM 662 O O . GLU A 1 83 ? 13.948 0.468 5.849 1.00 85.19 83 GLU A O 1
ATOM 667 N N . THR A 1 84 ? 15.151 2.351 5.754 1.00 88.06 84 THR A N 1
ATOM 668 C CA . THR A 1 84 ? 14.683 2.890 7.038 1.00 88.06 84 THR A CA 1
ATOM 669 C C . THR A 1 84 ? 13.155 3.013 7.102 1.00 88.06 84 THR A C 1
ATOM 671 O O . THR A 1 84 ? 12.548 2.685 8.122 1.00 88.06 84 THR A O 1
ATOM 674 N N . LEU A 1 85 ? 12.513 3.474 6.023 1.00 91.06 85 LEU A N 1
ATOM 675 C CA . LEU A 1 85 ? 11.057 3.651 5.962 1.00 91.06 85 LEU A CA 1
ATOM 676 C C . LEU A 1 85 ? 10.324 2.321 5.726 1.00 91.06 85 LEU A C 1
ATOM 678 O O . LEU A 1 85 ? 9.282 2.078 6.340 1.00 91.06 85 LEU A O 1
ATOM 682 N N . LEU A 1 86 ? 10.877 1.434 4.895 1.00 88.56 86 LEU A N 1
ATOM 683 C CA . LEU A 1 86 ? 10.324 0.103 4.625 1.00 88.56 86 LEU A CA 1
ATOM 684 C C . LEU A 1 86 ? 10.330 -0.812 5.850 1.00 88.56 86 LEU A C 1
ATOM 686 O O . LEU A 1 86 ? 9.410 -1.611 6.024 1.00 88.56 86 LEU A O 1
ATOM 690 N N . GLN A 1 87 ? 11.319 -0.677 6.736 1.00 89.31 87 GLN A N 1
ATOM 691 C CA . GLN A 1 87 ? 11.324 -1.369 8.029 1.00 89.31 87 GLN A CA 1
ATOM 692 C C . GLN A 1 87 ? 10.178 -0.904 8.945 1.00 89.31 87 GLN A C 1
ATOM 694 O O . GLN A 1 87 ? 9.794 -1.601 9.890 1.00 89.31 87 GLN A O 1
ATOM 699 N N . GLU A 1 88 ? 9.597 0.268 8.682 1.00 92.12 88 GLU A N 1
ATOM 700 C CA . GLU A 1 88 ? 8.606 0.913 9.543 1.00 92.12 88 GLU A CA 1
ATOM 701 C C . GLU A 1 88 ? 7.181 0.902 8.986 1.00 92.12 88 GLU A C 1
ATOM 703 O O . GLU A 1 88 ? 6.218 0.937 9.758 1.00 92.12 88 GLU A O 1
ATOM 708 N N . GLY A 1 89 ? 7.022 0.767 7.674 1.00 94.88 89 GLY A N 1
ATOM 709 C CA . GLY A 1 89 ? 5.723 0.784 7.024 1.00 94.88 89 GLY A CA 1
ATOM 710 C C . GLY A 1 89 ? 5.782 0.335 5.577 1.00 94.88 89 GLY A C 1
ATOM 711 O O . GLY A 1 89 ? 6.515 -0.578 5.212 1.00 94.88 89 GLY A O 1
ATOM 712 N N . VAL A 1 90 ? 4.942 0.962 4.767 1.00 96.56 90 VAL A N 1
ATOM 713 C CA . VAL A 1 90 ? 4.880 0.743 3.324 1.00 96.56 90 VAL A CA 1
ATOM 714 C C . VAL A 1 90 ? 5.204 2.051 2.625 1.00 96.56 90 VAL A C 1
ATOM 716 O O . VAL A 1 90 ? 4.977 3.130 3.176 1.00 96.56 90 VAL A O 1
ATOM 719 N N . THR A 1 91 ? 5.744 1.975 1.423 1.00 95.19 91 THR A N 1
ATOM 720 C CA . THR A 1 91 ? 6.301 3.141 0.736 1.00 95.19 91 THR A CA 1
ATOM 721 C C . THR A 1 91 ? 5.750 3.244 -0.674 1.00 95.19 91 THR A C 1
ATOM 723 O O . THR A 1 91 ? 5.399 2.243 -1.300 1.00 95.19 91 THR A O 1
ATOM 726 N N . LEU A 1 92 ? 5.648 4.466 -1.177 1.00 93.62 92 LEU A N 1
ATOM 727 C CA . LEU A 1 92 ? 5.339 4.720 -2.574 1.00 93.62 92 LEU A CA 1
ATOM 728 C C . LEU A 1 92 ? 6.539 4.340 -3.453 1.00 93.62 92 LEU A C 1
ATOM 730 O O . LEU A 1 92 ? 7.649 4.813 -3.214 1.00 93.62 92 LEU A O 1
ATOM 734 N N . LEU A 1 93 ? 6.308 3.545 -4.498 1.00 90.50 93 LEU A N 1
ATOM 735 C CA . LEU A 1 93 ? 7.326 3.266 -5.507 1.00 90.50 93 LEU A CA 1
ATOM 736 C C . LEU A 1 93 ? 7.584 4.529 -6.336 1.00 90.50 93 LEU A C 1
ATOM 738 O O . LEU A 1 93 ? 6.673 5.060 -6.985 1.00 90.50 93 LEU A O 1
ATOM 742 N N . GLN A 1 94 ? 8.824 5.008 -6.324 1.00 86.88 94 GLN A N 1
ATOM 743 C CA . GLN A 1 94 ? 9.234 6.179 -7.087 1.00 86.88 94 GLN A CA 1
ATOM 744 C C . GLN A 1 94 ? 9.011 5.953 -8.589 1.00 86.88 94 GLN A C 1
ATOM 746 O O . GLN A 1 94 ? 9.220 4.864 -9.116 1.00 86.88 94 GLN A O 1
ATOM 751 N N . GLY A 1 95 ? 8.553 7.000 -9.277 1.00 85.88 95 GLY A N 1
ATOM 752 C CA . GLY A 1 95 ? 8.168 6.922 -10.690 1.00 85.88 95 GLY A CA 1
ATOM 753 C C . GLY A 1 95 ? 6.726 6.465 -10.938 1.00 85.88 95 GLY A C 1
ATOM 754 O O . GLY A 1 95 ? 6.338 6.359 -12.096 1.00 85.88 95 GLY A O 1
ATOM 755 N N . THR A 1 96 ? 5.922 6.239 -9.889 1.00 91.19 96 THR A N 1
ATOM 756 C CA . THR A 1 96 ? 4.486 5.904 -9.997 1.00 91.19 96 THR A CA 1
ATOM 757 C C . THR A 1 96 ? 3.582 7.021 -9.472 1.00 91.19 96 THR A C 1
ATOM 759 O O . THR A 1 96 ? 4.059 8.004 -8.893 1.00 91.19 96 THR A O 1
ATOM 762 N N . SER A 1 97 ? 2.268 6.892 -9.680 1.00 93.44 97 SER A N 1
ATOM 763 C CA . SER A 1 97 ? 1.313 7.934 -9.300 1.00 93.44 97 SER A CA 1
ATOM 764 C C . SER A 1 97 ? 1.194 8.115 -7.801 1.00 93.44 97 SER A C 1
ATOM 766 O O . SER A 1 97 ? 1.066 7.159 -7.039 1.00 93.44 97 SER A O 1
ATOM 768 N N . GLN A 1 98 ? 1.152 9.374 -7.377 1.00 93.50 98 GLN A N 1
ATOM 769 C CA . GLN A 1 98 ? 0.889 9.750 -5.999 1.00 93.50 98 GLN A CA 1
ATOM 770 C C . GLN A 1 98 ? -0.491 9.235 -5.565 1.00 93.50 98 GLN A C 1
ATOM 772 O O . GLN A 1 98 ? -1.420 9.238 -6.382 1.00 93.50 98 GLN A O 1
ATOM 777 N N . PRO A 1 99 ? -0.659 8.844 -4.287 1.00 93.62 99 PRO A N 1
ATOM 778 C CA . PRO A 1 99 ? -1.868 8.205 -3.765 1.00 93.62 99 PRO A CA 1
ATOM 779 C C . PRO A 1 99 ? -3.012 9.208 -3.545 1.00 93.62 99 PRO A C 1
ATOM 781 O O . PRO A 1 99 ? -3.546 9.335 -2.447 1.00 93.62 99 PRO A O 1
ATOM 784 N N . THR A 1 100 ? -3.384 9.951 -4.584 1.00 92.44 100 THR A N 1
ATOM 785 C CA . THR A 1 100 ? -4.533 10.867 -4.599 1.00 92.44 100 THR A CA 1
ATOM 786 C C . THR A 1 100 ? -5.656 10.371 -5.522 1.00 92.44 100 THR A C 1
ATOM 788 O O . THR A 1 100 ? -6.760 10.921 -5.523 1.00 92.44 100 THR A O 1
ATOM 791 N N . GLY A 1 101 ? -5.411 9.276 -6.256 1.00 91.38 101 GLY A N 1
ATOM 792 C CA . GLY A 1 101 ? -6.329 8.681 -7.229 1.00 91.38 101 GLY A CA 1
ATOM 793 C C . GLY A 1 101 ? -6.605 9.594 -8.424 1.00 91.38 101 GLY A C 1
ATOM 794 O O . GLY A 1 101 ? -6.026 10.667 -8.534 1.00 91.38 101 GLY A O 1
ATOM 795 N N . GLY A 1 102 ? -7.490 9.189 -9.329 1.00 91.81 102 GLY A N 1
ATOM 796 C CA . GLY A 1 102 ? -7.800 9.893 -10.579 1.00 91.81 102 GLY A CA 1
ATOM 797 C C . GLY A 1 102 ? -7.557 9.037 -11.823 1.00 91.81 102 GLY A C 1
ATOM 798 O O . GLY A 1 102 ? -6.829 8.054 -11.790 1.00 91.81 102 GLY A O 1
ATOM 799 N N . LYS A 1 103 ? -8.202 9.398 -12.935 1.00 93.19 103 LYS A N 1
ATOM 800 C CA . LYS A 1 103 ? -8.101 8.638 -14.190 1.00 93.19 103 LYS A CA 1
ATOM 801 C C . LYS A 1 103 ? -6.704 8.740 -14.800 1.00 93.19 103 LYS A C 1
ATOM 803 O O . LYS A 1 103 ? -6.109 9.813 -14.782 1.00 93.19 103 LYS A O 1
ATOM 808 N N . GLY A 1 104 ? -6.251 7.648 -15.408 1.00 92.88 104 GLY A N 1
ATOM 809 C CA . GLY A 1 104 ? -4.918 7.533 -15.991 1.00 92.88 104 GLY A CA 1
ATOM 810 C C . GLY A 1 104 ? -3.803 7.442 -14.950 1.00 92.88 104 GLY A C 1
ATOM 811 O O . GLY A 1 104 ? -2.658 7.704 -15.297 1.00 92.88 104 GLY A O 1
ATOM 812 N N . ARG A 1 105 ? -4.123 7.123 -13.688 1.00 93.88 105 ARG A N 1
ATOM 813 C CA . ARG A 1 105 ? -3.149 7.043 -12.591 1.00 93.88 105 ARG A CA 1
ATOM 814 C C . ARG A 1 105 ? -3.000 5.611 -12.114 1.00 93.88 105 ARG A C 1
ATOM 816 O O . ARG A 1 105 ? -3.977 4.864 -12.042 1.00 93.88 105 ARG A O 1
ATOM 823 N N . HIS A 1 106 ? -1.777 5.265 -11.742 1.00 96.06 106 HIS A N 1
ATOM 824 C CA . HIS A 1 106 ? -1.457 3.984 -11.141 1.00 96.06 106 HIS A CA 1
ATOM 825 C C . HIS A 1 106 ? -0.471 4.188 -9.995 1.00 96.06 106 HIS A C 1
ATOM 827 O O . HIS A 1 106 ? 0.717 4.429 -10.198 1.00 96.06 106 HIS A O 1
ATOM 833 N N . THR A 1 107 ? -0.984 4.118 -8.771 1.00 95.94 107 THR A N 1
ATOM 834 C CA . THR A 1 107 ? -0.161 4.160 -7.563 1.00 95.94 107 THR A CA 1
ATOM 835 C C . THR A 1 107 ? 0.392 2.775 -7.278 1.00 95.94 107 THR A C 1
ATOM 837 O O . THR A 1 107 ? -0.361 1.802 -7.238 1.00 95.94 107 THR A O 1
ATOM 840 N N . VAL A 1 108 ? 1.692 2.674 -7.012 1.00 96.12 108 VAL A N 1
ATOM 841 C CA . VAL A 1 108 ? 2.311 1.411 -6.606 1.00 96.12 108 VAL A CA 1
ATOM 842 C C . VAL A 1 108 ? 2.898 1.562 -5.212 1.00 96.12 108 VAL A C 1
ATOM 844 O O . VAL A 1 108 ? 3.692 2.461 -4.953 1.00 96.12 108 VAL A O 1
ATOM 847 N N . ILE A 1 109 ? 2.483 0.688 -4.298 1.00 97.12 109 ILE A N 1
ATOM 848 C CA . ILE A 1 109 ? 2.921 0.693 -2.903 1.00 97.12 109 ILE A CA 1
ATOM 849 C C . ILE A 1 109 ? 3.736 -0.565 -2.651 1.00 97.12 109 ILE A C 1
ATOM 851 O O . ILE A 1 109 ? 3.270 -1.674 -2.914 1.00 97.12 109 ILE A O 1
ATOM 855 N N . THR A 1 110 ? 4.930 -0.401 -2.100 1.00 95.25 110 THR A N 1
ATOM 856 C CA . THR A 1 110 ? 5.821 -1.505 -1.754 1.00 95.25 110 THR A CA 1
ATOM 857 C C . THR A 1 110 ? 5.883 -1.718 -0.248 1.00 95.25 110 THR A C 1
ATOM 859 O O . THR A 1 110 ? 5.668 -0.801 0.547 1.00 95.25 110 THR A O 1
ATOM 862 N N . GLY A 1 111 ? 6.149 -2.954 0.159 1.00 94.81 111 GLY A N 1
ATOM 863 C CA . GLY A 1 111 ? 6.384 -3.292 1.557 1.00 94.81 111 GLY A CA 1
ATOM 864 C C . GLY A 1 111 ? 7.106 -4.620 1.692 1.00 94.81 111 GLY A C 1
ATOM 865 O O . GLY A 1 111 ? 6.978 -5.498 0.832 1.00 94.81 111 GLY A O 1
ATOM 866 N N . HIS A 1 112 ? 7.844 -4.800 2.787 1.00 92.69 112 HIS A N 1
ATOM 867 C CA . HIS A 1 112 ? 8.528 -6.064 3.032 1.00 92.69 112 HIS A CA 1
ATOM 868 C C . HIS A 1 112 ? 7.559 -7.217 3.306 1.00 92.69 112 HIS A C 1
ATOM 870 O O . HIS A 1 112 ? 6.440 -7.052 3.806 1.00 92.69 112 HIS A O 1
ATOM 876 N N . THR A 1 113 ? 8.080 -8.411 3.046 1.00 89.81 113 THR A N 1
ATOM 877 C CA . THR A 1 113 ? 7.495 -9.694 3.415 1.00 89.81 113 THR A CA 1
ATOM 878 C C . THR A 1 113 ? 8.462 -10.453 4.319 1.00 89.81 113 THR A C 1
ATOM 880 O O . THR A 1 113 ? 9.659 -10.509 4.053 1.00 89.81 113 THR A O 1
ATOM 883 N N . GLY A 1 114 ? 7.938 -11.063 5.382 1.00 83.12 114 GLY A N 1
ATOM 884 C CA . GLY A 1 114 ? 8.676 -11.967 6.261 1.00 83.12 114 GLY A CA 1
ATOM 885 C C . GLY A 1 114 ? 9.645 -11.298 7.238 1.00 83.12 114 GLY A C 1
ATOM 886 O O . GLY A 1 114 ? 10.590 -11.958 7.668 1.00 83.12 114 GLY A O 1
ATOM 887 N N . LEU A 1 115 ? 9.444 -10.025 7.606 1.00 85.38 115 LEU A N 1
ATOM 888 C CA . LEU A 1 115 ? 10.285 -9.399 8.631 1.00 85.38 115 LEU A CA 1
ATOM 889 C C . LEU A 1 115 ? 10.108 -10.100 9.991 1.00 85.38 115 LEU A C 1
ATOM 891 O O . LEU A 1 115 ? 8.977 -10.405 10.377 1.00 85.38 115 LEU A O 1
ATOM 895 N N . PRO A 1 116 ? 11.187 -10.286 10.778 1.00 81.62 116 PRO A N 1
ATOM 896 C CA . PRO A 1 116 ? 11.098 -10.936 12.087 1.00 81.62 116 PRO A CA 1
ATOM 897 C C . PRO A 1 116 ? 10.163 -10.223 13.072 1.00 81.62 116 PRO A C 1
ATOM 899 O O . PRO A 1 116 ? 9.466 -10.868 13.850 1.00 81.62 116 PRO A O 1
ATOM 902 N N . ASN A 1 117 ? 10.146 -8.888 13.032 1.00 83.62 117 ASN A N 1
ATOM 903 C CA . ASN A 1 117 ? 9.499 -8.064 14.055 1.00 83.62 117 ASN A CA 1
ATOM 904 C C . ASN A 1 117 ? 8.172 -7.439 13.600 1.00 83.62 117 ASN A C 1
ATOM 906 O O . ASN A 1 117 ? 7.486 -6.825 14.418 1.00 83.62 117 ASN A O 1
ATOM 910 N N . LYS A 1 118 ? 7.807 -7.543 12.313 1.00 86.50 118 LYS A N 1
ATOM 911 C CA . LYS A 1 118 ? 6.617 -6.889 11.744 1.00 86.50 118 LYS A CA 1
ATOM 912 C C . LYS A 1 118 ? 6.007 -7.697 10.610 1.00 86.50 118 LYS A C 1
ATOM 914 O O . LYS A 1 118 ? 6.698 -8.318 9.817 1.00 86.50 118 LYS A O 1
ATOM 919 N N . THR A 1 119 ? 4.686 -7.632 10.500 1.00 87.94 119 THR A N 1
ATOM 920 C CA . THR A 1 119 ? 3.950 -8.361 9.464 1.00 87.94 119 THR A CA 1
ATOM 921 C C . THR A 1 119 ? 3.978 -7.647 8.110 1.00 87.94 119 THR A C 1
ATOM 923 O O . THR A 1 119 ? 4.187 -8.315 7.101 1.00 87.94 119 THR A O 1
ATOM 926 N N . LEU A 1 120 ? 3.799 -6.319 8.077 1.00 93.44 120 LEU A N 1
ATOM 927 C CA . LEU A 1 120 ? 3.728 -5.504 6.850 1.00 93.44 120 LEU A CA 1
ATOM 928 C C . LEU A 1 120 ? 2.924 -6.203 5.735 1.00 93.44 120 LEU A C 1
ATOM 930 O O . LEU A 1 120 ? 1.769 -6.561 5.964 1.00 93.44 120 LEU A O 1
ATOM 934 N N . PHE A 1 121 ? 3.515 -6.433 4.560 1.00 97.00 121 PHE A N 1
ATOM 935 C CA . PHE A 1 121 ? 2.851 -7.055 3.414 1.00 97.00 121 PHE A CA 1
ATOM 936 C C . PHE A 1 121 ? 2.950 -8.580 3.362 1.00 97.00 121 PHE A C 1
ATOM 938 O O . PHE A 1 121 ? 2.358 -9.187 2.477 1.00 97.00 121 PHE A O 1
ATOM 945 N N . THR A 1 122 ? 3.543 -9.229 4.367 1.00 94.62 122 THR A N 1
ATOM 946 C CA . THR A 1 122 ? 3.585 -10.702 4.460 1.00 94.62 122 THR A CA 1
ATOM 947 C C . THR A 1 122 ? 2.246 -11.401 4.164 1.00 94.62 122 THR A C 1
ATOM 949 O O . THR A 1 122 ? 2.265 -12.411 3.465 1.00 94.62 122 THR A O 1
ATOM 952 N N . PRO A 1 123 ? 1.075 -10.930 4.650 1.00 96.38 123 PRO A N 1
ATOM 953 C CA . PRO A 1 123 ? -0.171 -11.660 4.480 1.00 96.38 123 PRO A CA 1
ATOM 954 C C . PRO A 1 123 ? -0.934 -11.268 3.207 1.00 96.38 123 PRO A C 1
ATOM 956 O O . PRO A 1 123 ? -2.025 -11.796 2.998 1.00 96.38 123 PRO A O 1
ATOM 959 N N . ILE A 1 124 ? -0.421 -10.370 2.348 1.00 97.31 124 ILE A N 1
ATOM 960 C CA . ILE A 1 124 ? -1.164 -9.945 1.143 1.00 97.31 124 ILE A CA 1
ATOM 961 C C . ILE A 1 124 ? -1.332 -11.078 0.123 1.00 97.31 124 ILE A C 1
ATOM 963 O O . ILE A 1 124 ? -2.214 -11.011 -0.724 1.00 97.31 124 ILE A O 1
ATOM 967 N N . ASN A 1 125 ? -0.562 -12.163 0.251 1.00 95.75 125 ASN A N 1
ATOM 968 C CA . ASN A 1 125 ? -0.757 -13.406 -0.498 1.00 95.75 125 ASN A CA 1
ATOM 969 C C . ASN A 1 125 ? -2.104 -14.102 -0.215 1.00 95.75 125 ASN A C 1
ATOM 971 O O . ASN A 1 125 ? -2.482 -15.013 -0.943 1.00 95.75 125 ASN A O 1
ATOM 975 N N . GLN A 1 126 ? -2.813 -13.700 0.843 1.00 96.94 126 GLN A N 1
ATOM 976 C CA . GLN A 1 126 ? -4.154 -14.188 1.180 1.00 96.94 126 GLN A CA 1
ATOM 977 C C . GLN A 1 126 ? -5.270 -13.342 0.549 1.00 96.94 126 GLN A C 1
ATOM 979 O O . GLN A 1 126 ? -6.446 -13.666 0.733 1.00 96.94 126 GLN A O 1
ATOM 984 N N . LEU A 1 127 ? -4.925 -12.243 -0.132 1.00 98.12 127 LEU A N 1
ATOM 985 C CA . LEU A 1 127 ? -5.899 -11.420 -0.839 1.00 98.12 127 LEU A CA 1
ATOM 986 C C . LEU A 1 127 ? -6.370 -12.115 -2.110 1.00 98.12 127 LEU A C 1
ATOM 988 O O . LEU A 1 127 ? -5.621 -12.806 -2.799 1.00 98.12 127 LEU A O 1
ATOM 992 N N . THR A 1 128 ? -7.641 -11.902 -2.411 1.00 97.88 128 THR A N 1
ATOM 993 C CA . THR A 1 128 ? -8.349 -12.476 -3.549 1.00 97.88 128 THR A CA 1
ATOM 994 C C . THR A 1 128 ? -9.132 -11.392 -4.277 1.00 97.88 128 THR A C 1
ATOM 996 O O . THR A 1 128 ? -9.400 -10.324 -3.724 1.00 97.88 128 THR A O 1
ATOM 999 N N . ILE A 1 129 ? -9.500 -11.663 -5.531 1.00 98.44 129 ILE A N 1
ATOM 1000 C CA . ILE A 1 129 ? -10.340 -10.762 -6.329 1.00 98.44 129 ILE A CA 1
ATOM 1001 C C . ILE A 1 129 ? -11.611 -10.416 -5.540 1.00 98.44 129 ILE A C 1
ATOM 1003 O O . ILE A 1 129 ? -12.281 -11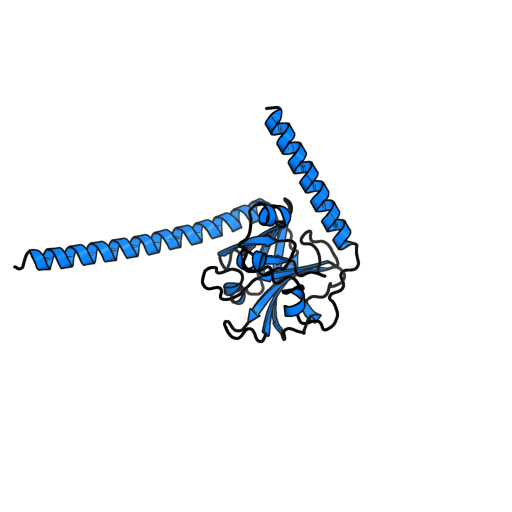.299 -5.007 1.00 98.44 129 ILE A O 1
ATOM 1007 N N . GLY A 1 130 ? -11.931 -9.125 -5.467 1.00 97.75 130 GLY A N 1
ATOM 1008 C CA . GLY A 1 130 ? -13.065 -8.594 -4.715 1.00 97.75 130 GLY A CA 1
ATOM 1009 C C . GLY A 1 130 ? -12.730 -8.071 -3.313 1.00 97.75 130 GLY A C 1
ATOM 1010 O O . GLY A 1 130 ? -13.523 -7.294 -2.775 1.00 97.75 130 GLY A O 1
ATOM 1011 N N . ASP A 1 131 ? -11.576 -8.425 -2.733 1.00 98.00 131 ASP A N 1
ATOM 1012 C CA . ASP A 1 131 ? -11.141 -7.866 -1.446 1.00 98.00 131 ASP A CA 1
ATOM 1013 C C . ASP A 1 131 ? -10.863 -6.353 -1.567 1.00 98.00 131 ASP A C 1
ATOM 1015 O O . ASP A 1 131 ? -10.473 -5.853 -2.623 1.00 98.00 131 ASP A O 1
ATOM 1019 N N . THR A 1 132 ? -11.082 -5.603 -0.483 1.00 97.19 132 THR A N 1
ATOM 1020 C CA . THR A 1 132 ? -10.942 -4.136 -0.473 1.00 97.19 132 THR A CA 1
ATOM 1021 C C . THR A 1 132 ? -9.657 -3.691 0.215 1.00 97.19 132 THR A C 1
ATOM 1023 O O . THR A 1 132 ? -9.322 -4.156 1.308 1.00 97.19 132 THR A O 1
ATOM 1026 N N . ILE A 1 133 ? -8.980 -2.738 -0.416 1.00 98.19 133 ILE A N 1
ATOM 1027 C CA . ILE A 1 133 ? -7.809 -2.028 0.086 1.00 98.19 133 ILE A CA 1
ATOM 1028 C C . ILE A 1 133 ? -8.205 -0.565 0.262 1.00 98.19 133 ILE A C 1
ATOM 1030 O O . ILE A 1 133 ? -8.750 0.049 -0.654 1.00 98.19 133 ILE A O 1
ATOM 1034 N N . TYR A 1 134 ? -7.920 0.004 1.427 1.00 96.94 134 TYR A N 1
ATOM 1035 C CA . TYR A 1 134 ? -8.113 1.424 1.683 1.00 96.94 134 TYR A CA 1
ATOM 1036 C C . TYR A 1 134 ? -6.767 2.127 1.777 1.00 96.94 134 TYR A C 1
ATOM 1038 O O . TYR A 1 134 ? -5.850 1.654 2.452 1.00 96.94 134 TYR A O 1
ATOM 1046 N N . VAL A 1 135 ? -6.675 3.286 1.136 1.00 95.94 135 VAL A N 1
ATOM 1047 C CA . VAL A 1 135 ? -5.542 4.200 1.255 1.00 95.94 135 VAL A CA 1
ATOM 1048 C C . VAL A 1 135 ? -6.075 5.491 1.846 1.00 95.94 135 VAL A C 1
ATOM 1050 O O . VAL A 1 135 ? -6.869 6.190 1.219 1.00 95.94 135 VAL A O 1
ATOM 1053 N N . ARG A 1 136 ? -5.661 5.788 3.075 1.00 90.56 136 ARG A N 1
ATOM 1054 C CA . ARG A 1 136 ? -5.926 7.071 3.718 1.00 90.56 136 ARG A CA 1
ATOM 1055 C C . ARG A 1 136 ? -4.709 7.941 3.494 1.00 90.56 136 ARG A C 1
ATOM 1057 O O . ARG A 1 136 ? -3.706 7.732 4.168 1.00 90.56 136 ARG A O 1
ATOM 1064 N N . ALA A 1 137 ? -4.783 8.887 2.571 1.00 85.12 137 ALA A N 1
ATOM 1065 C CA . ALA A 1 137 ? -3.678 9.781 2.246 1.00 85.12 137 ALA A CA 1
ATOM 1066 C C . ALA A 1 137 ? -4.144 11.232 2.318 1.00 85.12 137 ALA A C 1
ATOM 1068 O O . ALA A 1 137 ? -5.186 11.577 1.770 1.00 85.12 137 ALA A O 1
ATOM 1069 N N . LEU A 1 138 ? -3.379 12.087 3.002 1.00 79.00 138 LEU A N 1
ATOM 1070 C CA . LEU A 1 138 ? -3.646 13.528 3.093 1.00 79.00 138 LEU A CA 1
ATOM 1071 C C . LEU A 1 138 ? -5.119 13.875 3.439 1.00 79.00 138 LEU A C 1
ATOM 1073 O O . LEU A 1 138 ? -5.737 14.689 2.765 1.00 79.00 138 LEU A O 1
ATOM 1077 N N . ASP A 1 139 ? -5.727 13.275 4.460 1.00 75.88 139 ASP A N 1
ATOM 1078 C CA . ASP A 1 139 ? -7.156 13.473 4.805 1.00 75.88 139 ASP A CA 1
ATOM 1079 C C . ASP A 1 139 ? -8.141 13.147 3.661 1.00 75.88 139 ASP A C 1
ATOM 1081 O O . ASP A 1 139 ? -9.216 13.738 3.550 1.00 75.88 139 ASP A O 1
ATOM 1085 N N . GLN A 1 140 ? -7.767 12.235 2.767 1.00 84.75 140 GLN A N 1
ATOM 1086 C CA . GLN A 1 140 ? -8.664 11.625 1.797 1.00 84.75 140 GLN A CA 1
ATOM 1087 C C . GLN A 1 140 ? -8.674 10.121 1.998 1.00 84.75 140 GLN A C 1
ATOM 1089 O O . GLN A 1 140 ? -7.631 9.481 2.134 1.00 84.75 140 GLN A O 1
ATOM 1094 N N . ASP A 1 141 ? -9.880 9.576 1.980 1.00 91.25 141 ASP A N 1
ATOM 1095 C CA . ASP A 1 141 ? -10.115 8.149 2.013 1.00 91.25 141 ASP A CA 1
ATOM 1096 C C . ASP A 1 141 ? -10.340 7.659 0.579 1.00 91.25 141 ASP A C 1
ATOM 1098 O O . ASP A 1 141 ? -11.266 8.087 -0.115 1.00 91.25 141 ASP A O 1
ATOM 1102 N N . LEU A 1 142 ? -9.464 6.767 0.124 1.00 95.12 142 LEU A N 1
ATOM 1103 C CA . LEU A 1 142 ? -9.555 6.088 -1.162 1.00 95.12 142 LEU A CA 1
ATOM 1104 C C . LEU A 1 142 ? -9.819 4.602 -0.908 1.00 95.12 142 LEU A C 1
ATOM 1106 O O . LEU A 1 142 ? -9.253 4.019 0.018 1.00 95.12 142 LEU A O 1
ATOM 1110 N N . ALA A 1 143 ? -10.658 3.980 -1.734 1.00 97.06 143 ALA A N 1
ATOM 1111 C CA . ALA A 1 143 ? -10.896 2.543 -1.690 1.00 97.06 143 ALA A CA 1
ATOM 1112 C C . ALA A 1 143 ? -10.662 1.927 -3.062 1.00 97.06 143 ALA A C 1
ATOM 1114 O O . ALA A 1 143 ? -11.099 2.464 -4.079 1.00 97.06 143 ALA A O 1
ATOM 1115 N N . TYR A 1 144 ? -10.012 0.776 -3.058 1.00 98.31 144 TYR A N 1
ATOM 1116 C CA . TYR A 1 144 ? -9.680 0.006 -4.240 1.00 98.31 144 TYR A CA 1
ATOM 1117 C C . TYR A 1 144 ? -10.137 -1.437 -4.036 1.00 98.31 144 TYR A C 1
ATOM 1119 O O . TYR A 1 144 ? -10.001 -1.985 -2.940 1.00 98.31 144 TYR A O 1
ATOM 1127 N N . GLN A 1 145 ? -10.692 -2.053 -5.074 1.00 98.38 145 GLN A N 1
ATOM 1128 C CA . GLN A 1 145 ? -11.100 -3.454 -5.059 1.00 98.38 145 GLN A CA 1
ATOM 1129 C C . GLN A 1 145 ? -10.139 -4.290 -5.899 1.00 98.38 145 GLN A C 1
ATOM 1131 O O . GLN A 1 145 ? -9.880 -3.960 -7.053 1.00 98.38 145 GLN A O 1
ATOM 1136 N N . VAL A 1 146 ? -9.610 -5.366 -5.311 1.00 98.75 146 VAL A N 1
ATOM 1137 C CA . VAL A 1 146 ? -8.659 -6.266 -5.972 1.00 98.75 146 VAL A CA 1
ATOM 1138 C C . VAL A 1 146 ? -9.292 -6.867 -7.221 1.00 98.75 146 VAL A C 1
ATOM 1140 O O . VAL A 1 146 ? -10.375 -7.448 -7.160 1.00 98.75 146 VAL A O 1
ATOM 1143 N N . GLU A 1 147 ? -8.580 -6.769 -8.337 1.00 98.31 147 GLU A N 1
ATOM 1144 C CA . GLU A 1 147 ? -8.981 -7.313 -9.638 1.00 98.31 147 GLU A CA 1
ATOM 1145 C C . GLU A 1 147 ? -7.971 -8.313 -10.206 1.00 98.31 147 GLU A C 1
ATOM 1147 O O . GLU A 1 147 ? -8.335 -9.148 -11.029 1.00 98.31 147 GLU A O 1
ATOM 1152 N N . GLN A 1 148 ? -6.715 -8.265 -9.751 1.00 98.31 148 GLN A N 1
ATOM 1153 C CA . GLN A 1 148 ? -5.654 -9.141 -10.235 1.00 98.31 148 GLN A CA 1
ATOM 1154 C C . GLN A 1 148 ? -4.663 -9.469 -9.116 1.00 98.31 148 GLN A C 1
ATOM 1156 O O . GLN A 1 148 ? -4.261 -8.603 -8.340 1.00 98.31 148 GLN A O 1
ATOM 1161 N N . VAL A 1 149 ? -4.221 -10.727 -9.086 1.00 98.25 149 VAL A N 1
ATOM 1162 C CA . VAL A 1 149 ? -3.104 -11.200 -8.261 1.00 98.25 149 VAL A CA 1
ATOM 1163 C C . VAL A 1 149 ? -2.145 -11.968 -9.165 1.00 98.25 149 VAL A C 1
ATOM 1165 O O . VAL A 1 149 ? -2.565 -12.913 -9.833 1.00 98.25 149 VAL A O 1
ATOM 1168 N N . LYS A 1 150 ? -0.875 -11.560 -9.219 1.00 97.62 150 LYS A N 1
ATOM 1169 C CA . LYS A 1 150 ? 0.125 -12.132 -10.136 1.00 97.62 150 LYS A CA 1
ATOM 1170 C C . LYS A 1 150 ? 1.484 -12.268 -9.452 1.00 97.62 150 LYS A C 1
ATOM 1172 O O . LYS A 1 150 ? 1.834 -11.457 -8.601 1.00 97.62 150 LYS A O 1
ATOM 1177 N N . ILE A 1 151 ? 2.249 -13.287 -9.837 1.00 97.19 151 ILE A N 1
ATOM 1178 C CA . ILE A 1 151 ? 3.668 -13.416 -9.491 1.00 97.19 151 ILE A CA 1
ATOM 1179 C C . ILE A 1 151 ? 4.481 -13.128 -10.752 1.00 97.19 151 ILE A C 1
ATOM 1181 O O . ILE A 1 151 ? 4.202 -13.714 -11.798 1.00 97.19 151 ILE A O 1
ATOM 1185 N N . VAL A 1 152 ? 5.458 -12.230 -10.646 1.00 95.44 152 VAL A N 1
ATOM 1186 C CA . VAL A 1 152 ? 6.298 -11.771 -11.762 1.00 95.44 152 VAL A CA 1
ATOM 1187 C C . VAL A 1 152 ? 7.781 -11.806 -11.397 1.00 95.44 152 VAL A C 1
ATOM 1189 O O . VAL A 1 152 ? 8.135 -11.941 -10.220 1.00 95.44 152 VAL A O 1
ATOM 1192 N N . LEU A 1 153 ? 8.650 -11.691 -12.400 1.00 94.12 153 LEU A N 1
ATOM 1193 C CA . LEU A 1 153 ? 10.077 -11.475 -12.173 1.00 94.12 153 LEU A CA 1
ATOM 1194 C C . LEU A 1 153 ? 10.336 -10.046 -11.658 1.00 94.12 153 LEU A C 1
ATOM 1196 O O . LEU A 1 153 ? 9.524 -9.157 -11.911 1.00 94.12 153 LEU A O 1
ATOM 1200 N N . PRO A 1 154 ? 11.437 -9.799 -10.923 1.00 89.19 154 PRO A N 1
ATOM 1201 C CA . PRO A 1 154 ? 11.725 -8.479 -10.360 1.00 89.19 154 PRO A CA 1
ATOM 1202 C C . PRO A 1 154 ? 11.886 -7.348 -11.385 1.00 89.19 154 PRO A C 1
ATOM 1204 O O . PRO A 1 154 ? 11.760 -6.192 -11.007 1.00 89.19 154 PRO A O 1
ATOM 1207 N N . ASP A 1 155 ? 12.192 -7.657 -12.640 1.00 85.81 155 ASP A N 1
ATOM 1208 C CA . ASP A 1 155 ? 12.379 -6.725 -13.759 1.00 85.81 155 ASP A CA 1
ATOM 1209 C C . ASP A 1 155 ? 11.138 -6.596 -14.667 1.00 85.81 155 ASP A C 1
ATOM 1211 O O . ASP A 1 155 ? 11.116 -5.767 -15.578 1.00 85.81 155 ASP A O 1
ATOM 1215 N N . ASP A 1 156 ? 10.081 -7.372 -14.409 1.00 89.50 156 ASP A N 1
ATOM 1216 C CA . ASP A 1 156 ? 8.807 -7.279 -15.128 1.00 89.50 156 ASP A CA 1
ATOM 1217 C C . ASP A 1 156 ? 7.928 -6.178 -14.513 1.00 89.50 156 ASP A C 1
ATOM 1219 O O . ASP A 1 156 ? 7.188 -6.383 -13.546 1.00 89.50 156 ASP A O 1
ATOM 1223 N N . LEU A 1 157 ? 8.039 -4.981 -15.093 1.00 85.81 157 LEU A N 1
ATOM 1224 C CA . LEU A 1 157 ? 7.298 -3.784 -14.692 1.00 85.81 157 LEU A CA 1
ATOM 1225 C C . LEU A 1 157 ? 5.986 -3.586 -15.462 1.00 85.81 157 LEU A C 1
ATOM 1227 O O . LEU A 1 157 ? 5.259 -2.639 -15.168 1.00 85.81 157 LEU A O 1
ATOM 1231 N N . THR A 1 158 ? 5.659 -4.437 -16.439 1.00 90.56 158 THR A N 1
ATOM 1232 C CA . THR A 1 158 ? 4.565 -4.176 -17.394 1.00 90.56 158 THR A CA 1
ATOM 1233 C C . THR A 1 158 ? 3.213 -3.997 -16.702 1.00 90.56 158 THR A C 1
ATOM 1235 O O . THR A 1 158 ? 2.409 -3.154 -17.088 1.00 90.56 158 THR A O 1
ATOM 1238 N N . ASP A 1 159 ? 2.961 -4.748 -15.628 1.00 93.31 159 ASP A N 1
ATOM 1239 C CA . ASP A 1 159 ? 1.718 -4.647 -14.856 1.00 93.31 159 ASP A CA 1
ATOM 1240 C C . ASP A 1 159 ? 1.627 -3.403 -13.954 1.00 93.31 159 ASP A C 1
ATOM 1242 O O . ASP A 1 159 ? 0.573 -3.191 -13.350 1.00 93.31 159 ASP A O 1
ATOM 1246 N N . LEU A 1 160 ? 2.696 -2.607 -13.845 1.00 93.44 160 LEU A N 1
ATOM 1247 C CA . LEU A 1 160 ? 2.795 -1.406 -13.005 1.00 93.44 160 LEU A CA 1
ATOM 1248 C C . LEU A 1 160 ? 2.618 -0.100 -13.793 1.00 93.44 160 LEU A C 1
ATOM 1250 O O . LEU A 1 160 ? 2.577 0.978 -13.201 1.00 93.44 160 LEU A O 1
ATOM 1254 N N . GLU A 1 161 ? 2.497 -0.179 -15.117 1.00 91.62 161 GLU A N 1
ATOM 1255 C CA . GLU A 1 161 ? 2.295 0.986 -15.974 1.00 91.62 161 GLU A CA 1
ATOM 1256 C C . GLU A 1 161 ? 0.917 1.629 -15.759 1.00 91.62 161 GLU A C 1
ATOM 1258 O O . GLU A 1 161 ? -0.062 0.983 -15.363 1.00 91.62 161 GLU A O 1
ATOM 1263 N N . CYS A 1 162 ? 0.827 2.930 -16.035 1.00 92.00 162 CYS A N 1
ATOM 1264 C CA . CYS A 1 162 ? -0.449 3.635 -16.027 1.00 92.00 162 CYS A CA 1
ATOM 1265 C C . CYS A 1 162 ? -1.327 3.158 -17.186 1.00 92.00 162 CYS A C 1
ATOM 1267 O O . CYS A 1 162 ? -0.876 3.072 -18.326 1.00 92.00 162 CYS A O 1
ATOM 1269 N N . VAL A 1 163 ? -2.608 2.913 -16.905 1.00 92.81 163 VAL A N 1
ATOM 1270 C CA . VAL A 1 163 ? -3.585 2.533 -17.930 1.00 92.81 163 VAL A CA 1
ATOM 1271 C C . VAL A 1 163 ? -4.545 3.688 -18.166 1.00 92.81 163 VAL A C 1
ATOM 1273 O O . VAL A 1 163 ? -5.163 4.204 -17.231 1.00 92.81 163 VAL A O 1
ATOM 1276 N N . GLU A 1 164 ? -4.679 4.094 -19.428 1.00 92.25 164 GLU A N 1
ATOM 1277 C CA . GLU A 1 164 ? -5.530 5.216 -19.813 1.00 92.25 164 GLU A CA 1
ATOM 1278 C C . GLU A 1 164 ? -6.962 5.039 -19.286 1.00 92.25 164 GLU A C 1
ATOM 1280 O O . GLU A 1 164 ? -7.586 3.984 -19.412 1.00 92.25 164 GLU A O 1
ATOM 1285 N N . GLY A 1 165 ? -7.485 6.091 -18.653 1.00 93.75 165 GLY A N 1
ATOM 1286 C CA . GLY A 1 165 ? -8.848 6.116 -18.127 1.00 93.75 165 GLY A CA 1
ATOM 1287 C C . GLY A 1 165 ? -9.071 5.346 -16.820 1.00 93.75 165 GLY A C 1
ATOM 1288 O O . GLY A 1 165 ? -10.143 5.513 -16.232 1.00 93.75 165 GLY A O 1
ATOM 1289 N N . GLN A 1 166 ? -8.093 4.577 -16.331 1.00 96.19 166 GLN A N 1
ATOM 1290 C CA . GLN A 1 166 ? -8.206 3.798 -15.093 1.00 96.19 166 GLN A CA 1
ATOM 1291 C C . GLN A 1 166 ? -7.556 4.508 -13.896 1.00 96.19 166 GLN A C 1
ATOM 1293 O O . GLN A 1 166 ? -6.634 5.299 -14.061 1.00 96.19 166 GLN A O 1
ATOM 1298 N N . ASP A 1 167 ? -8.068 4.248 -12.693 1.00 97.31 167 ASP A N 1
ATOM 1299 C CA . ASP A 1 167 ? -7.471 4.661 -11.413 1.00 97.31 167 ASP A CA 1
ATOM 1300 C C . ASP A 1 167 ? -7.101 3.376 -10.672 1.00 97.31 167 ASP A C 1
ATOM 1302 O O . ASP A 1 167 ? -7.985 2.651 -10.197 1.00 97.31 167 ASP A O 1
ATOM 1306 N N . LEU A 1 168 ? -5.809 3.060 -10.673 1.00 98.12 168 LEU A N 1
ATOM 1307 C CA . LEU A 1 168 ? -5.274 1.774 -10.247 1.00 98.12 168 LEU A CA 1
ATOM 1308 C C . LEU A 1 168 ? -4.370 1.919 -9.025 1.00 98.12 168 LEU A C 1
ATOM 1310 O O . LEU A 1 168 ? -3.661 2.909 -8.842 1.00 98.12 168 LEU A O 1
ATOM 1314 N N . LEU A 1 169 ? -4.368 0.869 -8.215 1.00 98.44 169 LEU A N 1
ATOM 1315 C CA . LEU A 1 169 ? -3.456 0.673 -7.102 1.00 98.44 169 LEU A CA 1
ATOM 1316 C C . LEU A 1 169 ? -2.849 -0.723 -7.210 1.00 98.44 169 LEU A C 1
ATOM 1318 O O . LEU A 1 169 ? -3.597 -1.696 -7.281 1.00 98.44 169 LEU A O 1
ATOM 1322 N N . THR A 1 170 ? -1.525 -0.842 -7.132 1.00 98.50 170 THR A N 1
ATOM 1323 C CA . THR A 1 170 ? -0.856 -2.140 -6.976 1.00 98.50 170 THR A CA 1
ATOM 1324 C C . THR A 1 170 ? -0.055 -2.192 -5.685 1.00 98.50 170 THR A C 1
ATOM 1326 O O . THR A 1 170 ? 0.739 -1.302 -5.394 1.00 98.50 170 THR A O 1
ATOM 1329 N N . LEU A 1 171 ? -0.248 -3.258 -4.909 1.00 98.44 171 LEU A N 1
ATOM 1330 C CA . LEU A 1 171 ? 0.627 -3.611 -3.794 1.00 98.44 171 LEU A CA 1
ATOM 1331 C C . LEU A 1 171 ? 1.715 -4.563 -4.291 1.00 98.44 171 LEU A C 1
ATOM 1333 O O . LEU A 1 171 ? 1.403 -5.544 -4.969 1.00 98.44 171 LEU A O 1
ATOM 1337 N N . VAL A 1 172 ? 2.966 -4.298 -3.921 1.00 96.56 172 VAL A N 1
ATOM 1338 C CA . VAL A 1 172 ? 4.138 -5.075 -4.338 1.00 96.56 172 VAL A CA 1
ATOM 1339 C C . VAL A 1 172 ? 4.886 -5.589 -3.122 1.00 96.56 172 VAL A C 1
ATOM 1341 O O . VAL A 1 172 ? 5.185 -4.841 -2.189 1.00 96.56 172 VAL A O 1
ATOM 1344 N N . THR A 1 173 ? 5.231 -6.873 -3.139 1.00 94.81 173 THR A N 1
ATOM 1345 C CA . THR A 1 173 ? 6.137 -7.448 -2.143 1.00 94.81 173 THR A CA 1
ATOM 1346 C C . THR A 1 173 ? 6.968 -8.595 -2.709 1.00 94.81 173 THR A C 1
ATOM 1348 O O . THR A 1 173 ? 6.668 -9.125 -3.780 1.00 94.81 173 THR A O 1
ATOM 1351 N N . CYS A 1 174 ? 8.022 -8.990 -1.997 1.00 94.06 174 CYS A N 1
ATOM 1352 C CA . CYS A 1 174 ? 8.878 -10.109 -2.381 1.00 94.06 174 CYS A CA 1
ATOM 1353 C C . CYS A 1 174 ? 8.198 -11.460 -2.128 1.00 94.06 174 CYS A C 1
ATOM 1355 O O . CYS A 1 174 ? 7.477 -11.648 -1.150 1.00 94.06 174 CYS A O 1
ATOM 1357 N N . THR A 1 175 ? 8.448 -12.422 -3.014 1.00 92.56 175 THR A N 1
ATOM 1358 C CA . THR A 1 175 ? 7.948 -13.796 -2.901 1.00 92.56 175 THR A CA 1
ATOM 1359 C C . THR A 1 175 ? 8.888 -14.769 -3.631 1.00 92.56 175 THR A C 1
ATOM 1361 O O . THR A 1 175 ? 9.592 -14.347 -4.546 1.00 92.56 175 THR A O 1
ATOM 1364 N N . PRO A 1 176 ? 8.936 -16.066 -3.289 1.00 92.62 176 PRO A N 1
ATOM 1365 C CA . PRO A 1 176 ? 8.471 -16.667 -2.040 1.00 92.62 176 PRO A CA 1
ATOM 1366 C C . PRO A 1 176 ? 9.193 -16.089 -0.819 1.00 92.62 176 PRO A C 1
ATOM 1368 O O . PRO A 1 176 ? 10.306 -15.579 -0.937 1.00 92.62 176 PRO A O 1
ATOM 1371 N N . ILE A 1 177 ? 8.570 -16.195 0.358 1.00 88.12 177 ILE A N 1
ATOM 1372 C CA . ILE A 1 177 ? 9.174 -15.793 1.640 1.00 88.12 177 ILE A CA 1
ATOM 1373 C C . ILE A 1 177 ? 10.570 -16.427 1.770 1.00 88.12 177 ILE A C 1
ATOM 1375 O O . ILE A 1 177 ? 10.741 -17.593 1.420 1.00 88.12 177 ILE A O 1
ATOM 1379 N N . GLN A 1 178 ? 11.551 -15.658 2.256 1.00 86.19 178 GLN A N 1
ATOM 1380 C CA . GLN A 1 178 ? 12.979 -16.018 2.395 1.00 86.19 178 GLN A CA 1
ATOM 1381 C C . GLN A 1 178 ? 13.765 -16.201 1.088 1.00 86.19 178 GLN A C 1
ATOM 1383 O O . GLN A 1 178 ? 14.988 -16.108 1.120 1.00 86.19 178 GLN A O 1
ATOM 1388 N N . ILE A 1 179 ? 13.102 -16.436 -0.046 1.00 91.06 179 ILE A N 1
ATOM 1389 C CA . ILE A 1 179 ? 13.762 -16.617 -1.348 1.00 91.06 179 ILE A CA 1
ATOM 1390 C C . ILE A 1 179 ? 13.814 -15.292 -2.113 1.00 91.06 179 ILE A C 1
ATOM 1392 O O . ILE A 1 179 ? 14.825 -14.986 -2.735 1.00 91.06 179 ILE A O 1
ATOM 1396 N N . ASN A 1 180 ? 12.731 -14.509 -2.067 1.00 88.88 180 ASN A N 1
ATOM 1397 C CA . ASN A 1 180 ? 12.610 -13.179 -2.677 1.00 88.88 180 ASN A CA 1
ATOM 1398 C C . ASN A 1 180 ? 12.947 -13.118 -4.184 1.00 88.88 180 ASN A C 1
ATOM 1400 O O . ASN A 1 180 ? 13.249 -12.048 -4.713 1.00 88.88 180 ASN A O 1
ATOM 1404 N N . SER A 1 181 ? 12.871 -14.250 -4.892 1.00 90.06 181 SER A N 1
ATOM 1405 C CA . SER A 1 181 ? 13.244 -14.357 -6.309 1.00 90.06 181 SER A CA 1
ATOM 1406 C C . SER A 1 181 ? 12.231 -13.732 -7.268 1.00 90.06 181 SER A C 1
ATOM 1408 O O . SER A 1 181 ? 12.555 -13.492 -8.423 1.00 90.06 181 SER A O 1
ATOM 1410 N N . HIS A 1 182 ? 11.012 -13.482 -6.800 1.00 94.88 182 HIS A N 1
ATOM 1411 C CA . HIS A 1 182 ? 9.895 -12.953 -7.570 1.00 94.88 182 HIS A CA 1
ATOM 1412 C C . HIS A 1 182 ? 9.193 -11.834 -6.796 1.00 94.88 182 HIS A C 1
ATOM 1414 O O . HIS A 1 182 ? 9.468 -11.576 -5.616 1.00 94.88 182 HIS A O 1
ATOM 1420 N N . ARG A 1 183 ? 8.254 -11.164 -7.458 1.00 95.56 183 ARG A N 1
ATOM 1421 C CA . ARG A 1 183 ? 7.381 -10.162 -6.847 1.00 95.56 183 ARG A CA 1
ATOM 1422 C C . ARG A 1 183 ? 5.935 -10.623 -6.918 1.00 95.56 183 ARG A C 1
ATOM 1424 O O . ARG A 1 183 ? 5.481 -11.116 -7.946 1.00 95.56 183 ARG A O 1
ATOM 1431 N N . LEU A 1 184 ? 5.228 -10.494 -5.802 1.00 97.25 184 LEU A N 1
ATOM 1432 C CA . LEU A 1 184 ? 3.783 -10.646 -5.737 1.00 97.25 184 LEU A CA 1
ATOM 1433 C C . LEU A 1 184 ? 3.158 -9.275 -5.982 1.00 97.25 184 LEU A C 1
ATOM 1435 O O . LEU A 1 184 ? 3.419 -8.341 -5.224 1.00 97.25 184 LEU A O 1
ATOM 1439 N N . LEU A 1 185 ? 2.329 -9.189 -7.018 1.00 98.19 185 LEU A N 1
ATOM 1440 C CA . LEU A 1 185 ? 1.552 -8.012 -7.377 1.00 98.19 185 LEU A CA 1
ATOM 1441 C C . LEU A 1 185 ? 0.083 -8.255 -7.035 1.00 98.19 185 LEU A C 1
ATOM 1443 O O . LEU A 1 185 ? -0.508 -9.238 -7.490 1.00 98.19 185 LEU A O 1
ATOM 1447 N N . VAL A 1 186 ? -0.513 -7.345 -6.269 1.00 98.62 186 VAL A N 1
ATOM 1448 C CA . VAL A 1 186 ? -1.959 -7.306 -6.013 1.00 98.62 186 VAL A CA 1
ATOM 1449 C C . VAL A 1 186 ? -2.496 -5.993 -6.565 1.00 98.62 186 VAL A C 1
ATOM 1451 O O . VAL A 1 186 ? -2.346 -4.956 -5.920 1.00 98.62 186 VAL A O 1
ATOM 1454 N N . ARG A 1 187 ? -3.098 -6.036 -7.758 1.00 98.75 187 ARG A N 1
ATOM 1455 C CA . ARG A 1 187 ? -3.673 -4.862 -8.427 1.00 98.75 187 ARG A CA 1
ATOM 1456 C C . ARG A 1 187 ? -5.160 -4.737 -8.128 1.00 98.75 187 ARG A C 1
ATOM 1458 O O . ARG A 1 187 ? -5.896 -5.728 -8.081 1.00 98.75 187 ARG A O 1
ATOM 1465 N N . ALA A 1 188 ? -5.593 -3.503 -7.939 1.00 98.69 188 ALA A N 1
ATOM 1466 C CA . ALA A 1 188 ? -6.941 -3.129 -7.576 1.00 98.69 188 ALA A CA 1
ATOM 1467 C C . ALA A 1 188 ? -7.375 -1.867 -8.334 1.00 98.69 188 ALA A C 1
ATOM 1469 O O . ALA A 1 188 ? -6.570 -0.959 -8.541 1.00 98.69 188 ALA A O 1
ATOM 1470 N N . HIS A 1 189 ? -8.652 -1.786 -8.705 1.00 98.38 189 HIS A N 1
ATOM 1471 C CA . HIS A 1 189 ? -9.235 -0.590 -9.317 1.00 98.38 189 HIS A CA 1
ATOM 1472 C C . HIS A 1 189 ? -10.010 0.233 -8.295 1.00 98.38 189 HIS A C 1
ATOM 1474 O O . HIS A 1 189 ? -10.547 -0.286 -7.312 1.00 98.38 189 HIS A O 1
ATOM 1480 N N . ARG A 1 190 ? -10.085 1.539 -8.539 1.00 97.88 190 ARG A N 1
ATOM 1481 C CA . ARG A 1 190 ? -10.802 2.479 -7.684 1.00 97.88 190 ARG A CA 1
ATOM 1482 C C . ARG A 1 190 ? -12.292 2.162 -7.593 1.00 97.88 190 ARG A C 1
ATOM 1484 O O . ARG A 1 190 ? -12.967 2.006 -8.608 1.00 97.88 190 ARG A O 1
ATOM 1491 N N . ILE A 1 191 ? -12.826 2.204 -6.375 1.00 96.94 191 ILE A N 1
ATOM 1492 C CA . ILE A 1 191 ? -14.265 2.159 -6.099 1.00 96.94 191 ILE A CA 1
ATOM 1493 C C . ILE A 1 191 ? -14.709 3.383 -5.271 1.00 96.94 191 ILE A C 1
ATOM 1495 O O . ILE A 1 191 ? -13.890 4.002 -4.579 1.00 96.94 191 ILE A O 1
ATOM 1499 N N . PRO A 1 192 ? -15.999 3.767 -5.318 1.00 93.62 192 PRO A N 1
ATOM 1500 C CA . PRO A 1 192 ? -16.545 4.779 -4.418 1.00 93.62 192 PRO A CA 1
ATOM 1501 C C .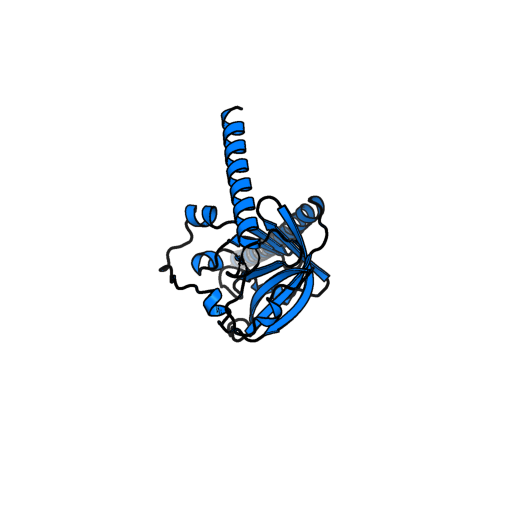 PRO A 1 192 ? -16.423 4.358 -2.949 1.00 93.62 192 PRO A C 1
ATOM 1503 O O . PRO A 1 192 ? -16.591 3.185 -2.614 1.00 93.62 192 PRO A O 1
ATOM 1506 N N . VAL A 1 193 ? -16.183 5.323 -2.061 1.00 90.06 193 VAL A N 1
ATOM 1507 C CA . VAL A 1 193 ? -16.060 5.084 -0.619 1.00 90.06 193 VAL A CA 1
ATOM 1508 C C . VAL A 1 193 ? -16.757 6.169 0.185 1.00 90.06 193 VAL A C 1
ATOM 1510 O O . VAL A 1 193 ? -16.818 7.328 -0.221 1.00 90.06 193 VAL A O 1
ATOM 1513 N N . THR A 1 194 ? -17.282 5.773 1.338 1.00 83.44 194 THR A N 1
ATOM 1514 C CA . THR A 1 194 ? -17.811 6.664 2.371 1.00 83.44 194 THR A CA 1
ATOM 1515 C C . THR A 1 194 ? -16.933 6.585 3.618 1.00 83.44 194 THR A C 1
ATOM 1517 O O . THR A 1 194 ? -16.405 5.517 3.932 1.00 83.44 194 THR A O 1
ATOM 1520 N N . GLU A 1 195 ? -16.823 7.678 4.377 1.00 76.19 195 GLU A N 1
ATOM 1521 C CA . GLU A 1 195 ? -16.047 7.725 5.633 1.00 76.19 195 GLU A CA 1
ATOM 1522 C C . GLU A 1 195 ? -16.442 6.585 6.589 1.00 76.19 195 GLU A C 1
ATOM 1524 O O . GLU A 1 195 ? -15.593 5.870 7.122 1.00 76.19 195 GLU A O 1
ATOM 1529 N N . LYS A 1 196 ? -17.748 6.304 6.696 1.00 76.81 196 LYS A N 1
ATOM 1530 C CA . LYS A 1 196 ? -18.294 5.213 7.517 1.00 76.81 196 LYS A CA 1
ATOM 1531 C C . LYS A 1 196 ? -17.746 3.833 7.130 1.00 76.81 196 LYS A C 1
ATOM 1533 O O . LYS A 1 196 ? -17.547 2.983 8.001 1.00 76.81 196 LYS A O 1
ATOM 1538 N N . GLN A 1 197 ? -17.511 3.568 5.844 1.00 79.75 197 GLN A N 1
ATOM 1539 C CA . GLN A 1 197 ? -16.929 2.294 5.397 1.00 79.75 197 GLN 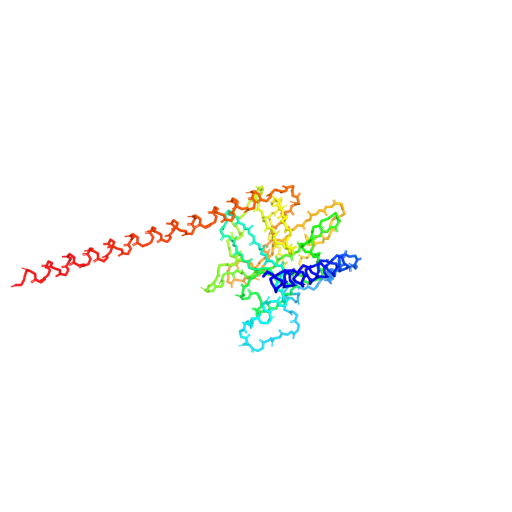A CA 1
ATOM 1540 C C . GLN A 1 197 ? -15.467 2.157 5.831 1.00 79.75 197 GLN A C 1
ATOM 1542 O O . GLN A 1 197 ? -15.040 1.061 6.194 1.00 79.75 197 GLN A O 1
ATOM 1547 N N . VAL A 1 198 ? -14.715 3.257 5.856 1.00 76.31 198 VAL A N 1
ATOM 1548 C CA . VAL A 1 198 ? -13.324 3.242 6.323 1.00 76.31 198 VAL A CA 1
ATOM 1549 C C . VAL A 1 198 ? -13.264 3.090 7.839 1.00 76.31 198 VAL A C 1
ATOM 1551 O O . VAL A 1 198 ? -12.540 2.233 8.342 1.00 76.31 198 VAL A O 1
ATOM 1554 N N . GLU A 1 199 ? -14.085 3.833 8.581 1.00 79.75 199 GLU A N 1
ATOM 1555 C CA . GLU A 1 199 ? -14.169 3.716 10.042 1.00 79.75 199 GLU A CA 1
ATOM 1556 C C . GLU A 1 199 ? -14.553 2.303 10.494 1.00 79.75 199 GLU A C 1
ATOM 1558 O O . GLU A 1 199 ? -13.913 1.730 11.378 1.00 79.75 199 GLU A O 1
ATOM 1563 N N . THR A 1 200 ? -15.569 1.707 9.864 1.00 78.38 200 THR A N 1
ATOM 1564 C CA . THR A 1 200 ? -16.001 0.335 10.180 1.00 78.38 200 THR A CA 1
ATOM 1565 C C . THR A 1 200 ? -14.930 -0.698 9.845 1.00 78.38 200 THR A C 1
ATOM 1567 O O . THR A 1 200 ? -14.761 -1.664 10.592 1.00 78.38 200 THR A O 1
ATOM 1570 N N . SER A 1 201 ? -14.165 -0.474 8.779 1.00 77.38 201 SER A N 1
ATOM 1571 C CA . SER A 1 201 ? -13.036 -1.316 8.380 1.00 77.38 201 SER A CA 1
ATOM 1572 C C . SER A 1 201 ? -11.886 -1.261 9.389 1.00 77.38 201 SER A C 1
ATOM 1574 O O . SER A 1 201 ? -11.401 -2.307 9.823 1.00 77.38 201 SER A O 1
ATOM 1576 N N . VAL A 1 202 ? -11.507 -0.065 9.850 1.00 77.62 202 VAL A N 1
ATOM 1577 C CA . VAL A 1 202 ? -10.503 0.112 10.916 1.00 77.62 202 VAL A CA 1
ATOM 1578 C C . VAL A 1 202 ? -10.994 -0.504 12.234 1.00 77.62 202 VAL A C 1
ATOM 1580 O O . VAL A 1 202 ? -10.263 -1.239 12.901 1.00 77.62 202 VAL A O 1
ATOM 1583 N N . ALA A 1 203 ? -12.263 -0.292 12.596 1.00 77.06 203 ALA A N 1
ATOM 1584 C CA . ALA A 1 203 ? -12.859 -0.897 13.787 1.00 77.06 203 ALA A CA 1
ATOM 1585 C C . ALA A 1 203 ? -12.879 -2.437 13.716 1.00 77.06 203 ALA A C 1
ATOM 1587 O O . ALA A 1 203 ? -12.658 -3.109 14.729 1.00 77.06 203 ALA A O 1
ATOM 1588 N N . HIS A 1 204 ? -13.107 -3.010 12.529 1.00 77.12 204 HIS A N 1
ATOM 1589 C CA . HIS A 1 204 ? -13.061 -4.454 12.306 1.00 77.12 204 HIS A CA 1
ATOM 1590 C C . HIS A 1 204 ? -11.669 -5.034 12.594 1.00 77.12 204 HIS A C 1
ATOM 1592 O O . HIS A 1 204 ? -11.563 -6.055 13.282 1.00 77.12 204 HIS A O 1
ATOM 1598 N N . ILE A 1 205 ? -10.611 -4.363 12.130 1.00 79.31 205 ILE A N 1
ATOM 1599 C CA . ILE A 1 205 ? -9.216 -4.747 12.393 1.00 79.31 205 ILE A CA 1
ATOM 1600 C C . ILE A 1 205 ? -8.936 -4.729 13.895 1.00 79.31 205 ILE A C 1
ATOM 1602 O O . ILE A 1 205 ? -8.515 -5.744 14.456 1.00 79.31 205 ILE A O 1
ATOM 1606 N N . ASN A 1 206 ? -9.268 -3.625 14.569 1.00 75.44 206 ASN A N 1
ATOM 1607 C CA . ASN A 1 206 ? -9.074 -3.490 16.013 1.00 75.44 206 ASN A CA 1
ATOM 1608 C C . ASN A 1 206 ? -9.787 -4.604 16.787 1.00 75.44 206 ASN A C 1
ATOM 1610 O O . ASN A 1 206 ? -9.180 -5.254 17.635 1.00 75.44 206 ASN A O 1
ATOM 1614 N N . ARG A 1 207 ? -11.041 -4.919 16.435 1.00 74.69 207 ARG A N 1
ATOM 1615 C CA . ARG A 1 207 ? -11.793 -6.016 17.062 1.00 74.69 207 ARG A CA 1
ATOM 1616 C C . ARG A 1 207 ? -11.122 -7.377 16.857 1.00 74.69 207 ARG A C 1
ATOM 1618 O O . ARG A 1 207 ? -11.117 -8.192 17.783 1.00 74.69 207 ARG A O 1
ATOM 1625 N N . LYS A 1 208 ? -10.564 -7.641 15.669 1.00 72.12 208 LYS A N 1
ATOM 1626 C CA . LYS A 1 208 ? -9.819 -8.878 15.385 1.00 72.12 208 LYS A CA 1
ATOM 1627 C C . LYS A 1 208 ? -8.574 -8.964 16.273 1.00 72.12 208 LYS A C 1
ATOM 1629 O O . LYS A 1 208 ? -8.405 -9.987 16.938 1.00 72.12 208 LYS A O 1
ATOM 1634 N N . HIS A 1 209 ? -7.784 -7.891 16.377 1.00 74.69 209 HIS A N 1
ATOM 1635 C CA . HIS A 1 209 ? -6.623 -7.835 17.276 1.00 74.69 209 HIS A CA 1
ATOM 1636 C C . HIS A 1 209 ? -7.007 -8.022 18.749 1.00 74.69 209 HIS A C 1
ATOM 1638 O O . HIS A 1 209 ? -6.430 -8.877 19.420 1.00 74.69 209 HIS A O 1
ATOM 1644 N N . THR A 1 210 ? -8.020 -7.304 19.247 1.00 72.00 210 THR A N 1
ATOM 1645 C CA . THR A 1 210 ? -8.481 -7.427 20.640 1.00 72.00 210 THR A CA 1
ATOM 1646 C C . THR A 1 210 ? -8.938 -8.848 20.960 1.00 72.00 210 THR A C 1
ATOM 1648 O O . THR A 1 210 ? -8.585 -9.391 22.004 1.00 72.00 210 THR A O 1
ATOM 1651 N N . ARG A 1 211 ? -9.683 -9.497 20.055 1.00 72.12 211 ARG A N 1
ATOM 1652 C CA . ARG A 1 211 ? -10.135 -10.879 20.260 1.00 72.12 211 ARG A CA 1
ATOM 1653 C C . ARG A 1 211 ? -8.965 -11.861 20.328 1.00 72.12 211 ARG A C 1
ATOM 1655 O O . ARG A 1 211 ? -8.997 -12.762 21.161 1.00 72.12 211 ARG A O 1
ATOM 1662 N N . HIS A 1 212 ? -7.946 -11.689 19.485 1.00 74.94 212 HIS A N 1
ATOM 1663 C CA . HIS A 1 212 ? -6.738 -12.514 19.553 1.00 74.94 212 HIS A CA 1
ATOM 1664 C C . HIS A 1 212 ? -5.993 -12.319 20.879 1.00 74.94 212 HIS A C 1
ATOM 1666 O O . HIS A 1 212 ? -5.659 -13.307 21.528 1.00 74.94 212 HIS A O 1
ATOM 1672 N N . LEU A 1 213 ? -5.812 -11.075 21.331 1.00 78.88 213 LEU A N 1
ATOM 1673 C CA . LEU A 1 213 ? -5.202 -10.762 22.630 1.00 78.88 213 LEU A CA 1
ATOM 1674 C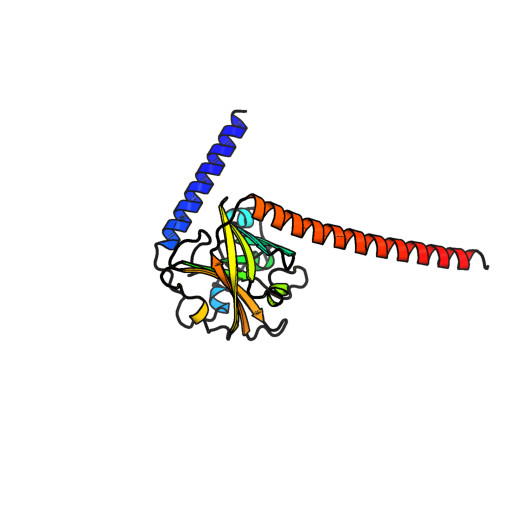 C . LEU A 1 213 ? -5.946 -11.414 23.804 1.00 78.88 213 LEU A C 1
ATOM 1676 O O . LEU A 1 213 ? -5.317 -12.050 24.646 1.00 78.88 213 LEU A O 1
ATOM 1680 N N . LEU A 1 2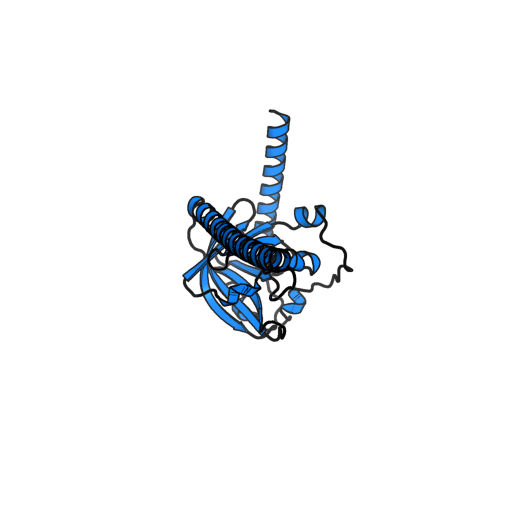14 ? -7.279 -11.319 23.837 1.00 84.12 214 LEU A N 1
ATOM 1681 C CA . LEU A 1 214 ? -8.094 -11.951 24.881 1.00 84.12 214 LEU A CA 1
ATOM 1682 C C . LEU A 1 214 ? -7.993 -13.482 24.854 1.00 84.12 214 LEU A C 1
ATOM 1684 O O . LEU A 1 214 ? -7.887 -14.106 25.906 1.00 84.12 214 LEU A O 1
ATOM 1688 N N . PHE A 1 215 ? -7.989 -14.092 23.665 1.00 88.75 215 PHE A N 1
ATOM 1689 C CA . PHE A 1 215 ? -7.849 -15.541 23.514 1.00 88.75 215 PHE A CA 1
ATOM 1690 C C . PHE A 1 215 ? -6.501 -16.045 24.048 1.00 88.75 215 PHE A C 1
ATOM 1692 O O . PHE A 1 215 ? -6.469 -16.976 24.852 1.00 88.75 215 PHE A O 1
ATOM 1699 N N . TYR A 1 216 ? -5.395 -15.398 23.665 1.00 88.94 216 TYR A N 1
ATOM 1700 C CA . TYR A 1 216 ? -4.069 -15.757 24.173 1.00 88.94 216 TYR A CA 1
ATOM 1701 C C . TYR A 1 216 ? -3.920 -15.465 25.670 1.00 88.94 216 TYR A C 1
ATOM 1703 O O . TYR A 1 216 ? -3.351 -16.287 26.383 1.00 88.94 216 TYR A O 1
ATOM 1711 N N . GLY A 1 217 ? -4.490 -14.363 26.169 1.00 85.56 217 GLY A N 1
ATOM 1712 C CA . GLY A 1 217 ? -4.534 -14.069 27.605 1.00 85.56 217 GLY A CA 1
ATOM 1713 C C . GLY A 1 217 ? -5.308 -15.120 28.411 1.00 85.56 217 GLY A C 1
ATOM 1714 O O . GLY A 1 217 ? -4.900 -15.488 29.507 1.00 85.56 217 GLY A O 1
ATOM 1715 N N . MET A 1 218 ? -6.394 -15.670 27.863 1.00 90.88 218 MET A N 1
ATOM 1716 C CA . MET A 1 218 ? -7.126 -16.760 28.513 1.00 90.88 218 MET A CA 1
ATOM 1717 C C . MET A 1 218 ? -6.302 -18.056 28.547 1.00 90.88 218 MET A C 1
ATOM 1719 O O . MET A 1 218 ? -6.276 -18.738 29.571 1.00 90.88 218 MET A O 1
ATOM 1723 N N . ILE A 1 219 ? -5.591 -18.380 27.460 1.00 92.75 219 ILE A N 1
ATOM 1724 C CA . ILE A 1 219 ? -4.703 -19.552 27.398 1.00 92.75 219 ILE A CA 1
ATOM 1725 C C . ILE A 1 219 ? -3.590 -19.457 28.446 1.00 92.75 219 ILE A C 1
ATOM 1727 O O . ILE A 1 219 ? -3.349 -20.431 29.159 1.00 92.75 219 ILE A O 1
ATOM 1731 N N . THR A 1 220 ? -2.931 -18.302 28.584 1.00 90.38 220 THR A N 1
ATOM 1732 C CA . THR A 1 220 ? -1.853 -18.135 29.572 1.00 90.38 220 THR A CA 1
ATOM 1733 C C . THR A 1 220 ? -2.363 -18.281 31.006 1.00 90.38 220 THR A C 1
ATOM 1735 O O . THR A 1 220 ? -1.707 -18.949 31.804 1.00 90.38 220 THR A O 1
ATOM 1738 N N . VAL A 1 221 ? -3.557 -17.759 31.317 1.00 92.81 221 VAL A N 1
ATOM 1739 C CA . VAL A 1 221 ? -4.204 -17.922 32.634 1.00 92.81 221 VAL A CA 1
ATOM 1740 C C . VAL A 1 221 ? -4.536 -19.388 32.933 1.00 92.81 221 VAL A C 1
ATOM 1742 O O . VAL A 1 221 ? -4.292 -19.864 34.045 1.00 92.81 221 VAL A O 1
ATOM 1745 N N . ILE A 1 222 ? -5.055 -20.132 31.951 1.00 93.25 222 ILE A N 1
ATOM 1746 C CA . ILE A 1 222 ? -5.355 -21.565 32.108 1.00 93.25 222 ILE A CA 1
ATOM 1747 C C . ILE A 1 222 ? -4.068 -22.355 32.378 1.00 93.25 222 ILE A C 1
ATOM 1749 O O . ILE A 1 222 ? -4.036 -23.183 33.289 1.00 93.25 222 ILE A O 1
ATOM 1753 N N . ILE A 1 223 ? -2.993 -22.069 31.635 1.00 92.06 223 ILE A N 1
ATOM 1754 C CA . ILE A 1 223 ? -1.688 -22.717 31.828 1.00 92.06 223 ILE A CA 1
ATOM 1755 C C . ILE A 1 223 ? -1.121 -22.396 33.219 1.00 92.06 223 ILE A C 1
ATOM 1757 O O . ILE A 1 223 ? -0.651 -23.309 33.898 1.00 92.06 223 ILE A O 1
ATOM 1761 N N . SER A 1 224 ? -1.208 -21.143 33.684 1.00 91.25 224 SER A N 1
ATOM 1762 C CA . SER A 1 224 ? -0.705 -20.755 35.011 1.00 91.25 224 SER A CA 1
ATOM 1763 C C . SER A 1 224 ? -1.510 -21.355 36.166 1.00 91.25 224 SER A C 1
ATOM 1765 O O . SER A 1 224 ? -0.941 -21.730 37.187 1.00 91.25 224 SER A O 1
ATOM 1767 N N . LEU A 1 225 ? -2.835 -21.481 36.021 1.00 92.44 225 LEU A N 1
ATOM 1768 C CA . LEU A 1 225 ? -3.670 -22.159 37.018 1.00 92.44 225 LEU A CA 1
ATOM 1769 C C . LEU A 1 225 ? -3.367 -23.660 37.054 1.00 92.44 225 LEU A C 1
ATOM 1771 O O . LEU A 1 225 ? -3.242 -24.239 38.132 1.00 92.44 225 LEU A O 1
ATOM 1775 N N . GLY A 1 226 ? -3.195 -24.282 35.884 1.00 89.75 226 GLY A N 1
ATOM 1776 C CA . GLY A 1 226 ? -2.805 -25.685 35.777 1.00 89.75 226 GLY A CA 1
ATOM 1777 C C . GLY A 1 226 ? -1.462 -25.970 36.454 1.00 89.75 226 GLY A C 1
ATOM 1778 O O . GLY A 1 226 ? -1.366 -26.907 37.247 1.00 89.75 226 GLY A O 1
ATOM 1779 N N . SER A 1 227 ? -0.442 -25.141 36.209 1.00 90.00 227 SER A N 1
ATOM 1780 C CA . SER A 1 227 ? 0.870 -25.297 36.847 1.00 90.00 227 SER A CA 1
ATOM 1781 C C . SER A 1 227 ? 0.815 -25.066 38.360 1.00 90.00 227 SER A C 1
ATOM 1783 O O . SER A 1 227 ? 1.394 -25.854 39.107 1.00 90.00 227 SER A O 1
ATOM 1785 N N . ALA A 1 228 ? 0.056 -24.072 38.833 1.00 89.44 228 ALA A N 1
ATOM 1786 C CA . ALA A 1 228 ? -0.140 -23.825 40.262 1.00 89.44 228 ALA A CA 1
ATOM 1787 C C . ALA A 1 228 ? -0.801 -25.016 40.981 1.00 89.44 228 ALA A C 1
ATOM 1789 O O . ALA A 1 228 ? -0.364 -25.403 42.064 1.00 89.44 228 ALA A O 1
ATOM 1790 N N . VAL A 1 229 ? -1.810 -25.647 40.366 1.00 89.88 229 VAL A N 1
ATOM 1791 C CA . VAL A 1 229 ? -2.461 -26.852 40.915 1.00 89.88 229 VAL A CA 1
ATOM 1792 C C . VAL A 1 229 ? -1.491 -28.035 40.974 1.00 89.88 229 VAL A C 1
ATOM 1794 O O . VAL A 1 229 ? -1.496 -28.778 41.956 1.00 89.88 229 VAL A O 1
ATOM 1797 N N . ILE A 1 230 ? -0.647 -28.218 39.953 1.00 88.44 230 ILE A N 1
ATOM 1798 C CA . ILE A 1 230 ? 0.362 -29.291 39.924 1.00 88.44 230 ILE A CA 1
ATOM 1799 C C . ILE A 1 230 ? 1.399 -29.091 41.036 1.00 88.44 230 ILE A C 1
ATOM 1801 O O . ILE A 1 230 ? 1.669 -30.029 41.784 1.00 88.44 230 ILE A O 1
ATOM 1805 N N . ILE A 1 231 ? 1.929 -27.874 41.187 1.00 87.88 231 ILE A N 1
ATOM 1806 C CA . ILE A 1 231 ? 2.897 -27.536 42.243 1.00 87.88 231 ILE A CA 1
ATOM 1807 C C . ILE A 1 231 ? 2.261 -27.715 43.626 1.00 87.88 231 ILE A C 1
ATOM 1809 O O . ILE A 1 231 ? 2.851 -28.346 44.499 1.00 87.88 231 ILE A O 1
ATOM 1813 N N . GLY A 1 232 ? 1.029 -27.234 43.817 1.00 85.56 232 GLY A N 1
ATOM 1814 C CA . GLY A 1 232 ? 0.295 -27.411 45.071 1.00 85.56 232 GLY A CA 1
ATOM 1815 C C . GLY A 1 232 ? 0.088 -28.885 45.430 1.00 85.56 232 GLY A C 1
ATOM 1816 O O . GLY A 1 232 ? 0.281 -29.273 46.578 1.00 85.56 232 GLY A O 1
ATOM 1817 N N . ARG A 1 233 ? -0.228 -29.736 44.445 1.00 84.38 233 ARG A N 1
ATOM 1818 C CA . ARG A 1 233 ? -0.329 -31.192 44.640 1.00 84.38 233 ARG A CA 1
ATOM 1819 C C . ARG A 1 233 ? 1.002 -31.842 45.009 1.00 84.38 233 ARG A C 1
ATOM 1821 O O . ARG A 1 233 ? 1.000 -32.760 45.818 1.00 84.38 233 ARG A O 1
ATOM 1828 N N . GLN A 1 234 ? 2.115 -31.393 44.432 1.00 81.25 234 GLN A N 1
ATOM 1829 C CA . GLN A 1 234 ? 3.443 -31.905 44.784 1.00 81.25 234 GLN A CA 1
ATOM 1830 C C . GLN A 1 234 ? 3.852 -31.510 46.205 1.00 81.25 234 GLN A C 1
ATOM 1832 O O . GLN A 1 234 ? 4.416 -32.334 46.911 1.00 81.25 234 GLN A O 1
ATOM 1837 N N . LEU A 1 235 ? 3.526 -30.290 46.642 1.00 79.75 235 LEU A N 1
ATOM 1838 C CA . LEU A 1 235 ? 3.842 -29.804 47.990 1.00 79.75 235 LEU A CA 1
ATOM 1839 C C . LEU A 1 235 ? 2.978 -30.439 49.091 1.00 79.75 235 LEU A C 1
ATOM 1841 O O . LEU A 1 235 ? 3.431 -30.526 50.225 1.00 79.75 235 LEU A O 1
ATOM 1845 N N . LEU A 1 236 ? 1.750 -30.865 48.775 1.00 78.50 236 LEU A N 1
ATOM 1846 C CA . LEU A 1 236 ? 0.829 -31.503 49.730 1.00 78.50 236 LEU A CA 1
ATOM 1847 C C . LEU A 1 236 ? 0.971 -33.034 49.815 1.00 78.50 236 LEU A C 1
ATOM 1849 O O . LEU A 1 236 ? 0.404 -33.635 50.722 1.00 78.50 236 LEU A O 1
ATOM 1853 N N . ASN A 1 237 ? 1.689 -33.662 48.878 1.00 65.88 237 ASN A N 1
ATOM 1854 C CA . ASN A 1 237 ? 1.965 -35.107 48.859 1.00 65.88 237 ASN A CA 1
ATOM 1855 C C . ASN A 1 237 ? 3.380 -35.458 49.386 1.00 65.88 237 ASN A C 1
ATOM 1857 O O . ASN A 1 237 ? 3.897 -36.532 49.067 1.00 65.88 237 ASN A O 1
ATOM 1861 N N . VAL A 1 238 ? 3.996 -34.564 50.169 1.00 54.88 238 VAL A N 1
ATOM 1862 C CA . VAL A 1 238 ? 5.214 -34.786 50.978 1.00 54.88 238 VAL A CA 1
ATOM 1863 C C . VAL A 1 238 ? 4.816 -34.779 52.446 1.00 54.88 238 VAL A C 1
ATOM 1865 O O . VAL A 1 238 ? 5.313 -35.657 53.184 1.00 54.88 238 VAL A O 1
#

Foldseek 3Di:
DVVVVVVVVVVVVVLVVVVVVLVVVQVPQLDDPAQDFLVCLLAPPDPPPPDADDPVNCVVFFFAWKFFLVQLDTFTEGAGRDPNVLVRAKYWRGSAHDPPWDFQGETEIEHEADDPPDHHCNCVVVDDFQGKMWDCGSNDIWIWTWDDKDKAARRPCVVRHGDGGWTKYWYWYADDPPVSRIIIITMTTTDDDDPVVVVVSNVSSVVVVVVVVVVVVVVVVVVVVVVVVVVVVVVVVD

pLDDT: mean 86.51, std 11.93, range [43.66, 98.75]

Organism: NCBI:txid633807